Protein AF-A0A5E3XK70-F1 (afdb_monomer_lite)

pLDDT: mean 85.54, std 18.71, range [32.62, 98.12]

Radius of gyration: 28.69 Å; chains: 1; bounding box: 77×90×54 Å

Sequence (284 aa):
MFHVESRPVAHHAHSYPTSQYDAHIHSQSMPSQVAALNLPRQLQRPAFREVPKDNITAVDPNLMAVPVEYIRQGVQQRGEEFYSTASRALSSSRKQAHISHIPQSEYVRVMGATIPTHIVAVYSSGAHTDKVMLYATHALPLAVACAMLPRLPASHPQPRSDGHAQVPVVSLAVPHADAFEPLHNYILSHNAHNLLACLLNPVARSLGRGSALPSAHTLAGLLAQATLSQGDRMAALMALTRNANMLWRNACSLGVFDREFWTVLDLAWDAILGAMNLVATGRA

Foldseek 3Di:
DDDDDDDDDDDDDDDDDDDDDDDPPPPPPDPPPPPPPPDDLFDDDDPQDAQDLVLLCQQPVVCNPPDLVVLQVVQQVCLCVFLVQFVQFDDPVPQKDFPVDQDFKDKTAQDPDDHQAEWEFEDADPDPDRMTTITGGHSNLLSSFFNQDDRDHYGDWDQDPVRITMHGYHYDYFNDRVLVVLVRSCSRRVDLLSSLLVLQPVCNVVSDPPDPDDALLVLLVSLLVVLPPPPDSLVVLVVSLVSLVSNSRRCNNRSGNDPSVSVSSRSSNSSSVSNNVCVVVVVD

Secondary structure (DSSP, 8-state):
----------------------------------------SSPPPPPP-PPPHHHHHHH-GGGTTS-HHHHHHHHHHTHHHHHHHHHHHS-GGGSEEEGGG--SEEEEE--SS----EEEEEEETTS---EEEEEEE-HHHHHHHBTTPPPPPP------TTSEEEEEEEEEEES-GGGHHHHHHHHHH--HHHHHHHHTTTGGGGS-TTSPPPPHHHHHHHHHHHGGGSS-HHHHHHHHHHHHHHHHHHHHHHTB--HHHHHHHHHHHHHHHHHHHHHHTT--

Structure (mmCIF, N/CA/C/O backbone):
data_AF-A0A5E3XK70-F1
#
_entry.id   AF-A0A5E3XK70-F1
#
loop_
_atom_site.group_PDB
_atom_site.id
_atom_site.type_symbol
_atom_site.label_atom_id
_atom_site.label_alt_id
_atom_site.label_comp_id
_atom_site.label_asym_id
_atom_site.label_entity_id
_atom_site.label_seq_id
_atom_site.pdbx_PDB_ins_code
_atom_site.Cartn_x
_atom_site.Cartn_y
_atom_site.Cartn_z
_atom_site.occupancy
_atom_site.B_iso_or_equiv
_atom_site.auth_seq_id
_atom_site.auth_comp_id
_atom_site.auth_asym_id
_atom_site.auth_atom_id
_atom_site.pdbx_PDB_model_num
ATOM 1 N N . MET A 1 1 ? -28.866 69.767 4.738 1.00 39.84 1 MET A N 1
ATOM 2 C CA . MET A 1 1 ? -28.988 70.842 5.748 1.00 39.84 1 MET A CA 1
ATOM 3 C C . MET A 1 1 ? -30.474 71.018 6.034 1.00 39.84 1 MET A C 1
ATOM 5 O O . MET A 1 1 ? -31.231 70.949 5.078 1.00 39.84 1 MET A O 1
ATOM 9 N N . PHE A 1 2 ? -30.838 71.198 7.309 1.00 34.88 2 PHE A N 1
ATOM 10 C CA . PHE A 1 2 ? -32.187 71.261 7.915 1.00 34.88 2 PHE A CA 1
ATOM 11 C C . PHE A 1 2 ? -32.800 69.940 8.420 1.00 34.88 2 PHE A C 1
ATOM 13 O O . PHE A 1 2 ? -33.468 69.199 7.709 1.00 34.88 2 PHE A O 1
ATOM 20 N N . HIS A 1 3 ? -32.554 69.716 9.714 1.00 35.59 3 HIS A N 1
ATOM 21 C CA . HIS A 1 3 ? -33.430 69.048 10.679 1.00 35.59 3 HIS A CA 1
ATOM 22 C C . HIS A 1 3 ? -34.614 69.969 11.009 1.00 35.59 3 HIS A C 1
ATOM 24 O O . HIS A 1 3 ? -34.358 71.153 11.216 1.00 35.59 3 HIS A O 1
ATOM 30 N N . VAL A 1 4 ? -35.827 69.431 11.195 1.00 36.97 4 VAL A N 1
ATOM 31 C CA . VAL A 1 4 ? -36.832 69.966 12.141 1.00 36.97 4 VAL A CA 1
ATOM 32 C C . VAL A 1 4 ? -37.701 68.807 12.660 1.00 36.97 4 VAL A C 1
ATOM 34 O O . VAL A 1 4 ? -38.374 68.132 11.886 1.00 36.97 4 VAL A O 1
ATOM 37 N N . GLU A 1 5 ? -37.661 68.573 13.973 1.00 38.47 5 GLU A N 1
ATOM 38 C CA . GLU A 1 5 ? -38.607 67.749 14.743 1.00 38.47 5 GLU A CA 1
ATOM 39 C C . GLU A 1 5 ? -39.888 68.535 15.066 1.00 38.47 5 GLU A C 1
ATOM 41 O O . GLU A 1 5 ? -39.811 69.751 15.226 1.00 38.47 5 GLU A O 1
ATOM 46 N N . SER A 1 6 ? -41.024 67.851 15.288 1.00 43.91 6 SER A N 1
ATOM 47 C CA . SER A 1 6 ? -42.124 68.292 16.180 1.00 43.91 6 SER A CA 1
ATOM 48 C C . SER A 1 6 ? -43.140 67.162 16.479 1.00 43.91 6 SER A C 1
ATOM 50 O O . SER A 1 6 ? -43.941 66.797 15.629 1.00 43.91 6 SER A O 1
ATOM 52 N N . ARG A 1 7 ? -43.035 66.605 17.700 1.00 33.22 7 ARG A N 1
ATOM 53 C CA . ARG A 1 7 ? -44.037 66.178 18.732 1.00 33.22 7 ARG A CA 1
ATOM 54 C C . ARG A 1 7 ? -45.552 66.552 18.555 1.00 33.22 7 ARG A C 1
ATOM 56 O O . ARG A 1 7 ? -45.815 67.424 17.738 1.00 33.22 7 ARG A O 1
ATOM 63 N N . PRO A 1 8 ? -46.526 66.154 19.443 1.00 47.56 8 PRO A N 1
ATOM 64 C CA . PRO A 1 8 ? -46.610 65.077 20.476 1.00 47.56 8 PRO A CA 1
ATOM 65 C C . PRO A 1 8 ? -48.032 64.401 20.688 1.00 47.56 8 PRO A C 1
ATOM 67 O O . PRO A 1 8 ? -49.005 64.747 20.033 1.00 47.56 8 PRO A O 1
ATOM 70 N N . VAL A 1 9 ? -48.132 63.543 21.735 1.00 39.22 9 VAL A N 1
ATOM 71 C CA . VAL A 1 9 ? -49.228 63.344 22.755 1.00 39.22 9 VAL A CA 1
ATOM 72 C C . VAL A 1 9 ? -50.176 62.107 22.737 1.00 39.22 9 VAL A C 1
ATOM 74 O O . VAL A 1 9 ? -50.950 61.888 21.818 1.00 39.22 9 VAL A O 1
ATOM 77 N N . ALA A 1 10 ? -50.169 61.448 23.916 1.00 38.09 10 ALA A N 1
ATOM 78 C CA . ALA A 1 10 ? -51.203 60.741 24.712 1.00 38.09 10 ALA A CA 1
ATOM 79 C C . ALA A 1 10 ? -51.706 59.314 24.404 1.00 38.09 10 ALA A C 1
ATOM 81 O O . ALA A 1 10 ? -52.596 59.073 23.600 1.00 38.09 10 ALA A O 1
ATOM 82 N N . HIS A 1 11 ? -51.224 58.414 25.269 1.00 34.91 11 HIS A N 1
ATOM 83 C CA . HIS A 1 11 ? -51.939 57.458 26.129 1.00 34.91 11 HIS A CA 1
ATOM 84 C C . HIS A 1 11 ? -53.466 57.291 26.001 1.00 34.91 11 HIS A C 1
ATOM 86 O O . HIS A 1 11 ? -54.232 58.174 26.387 1.00 34.91 11 HIS A O 1
ATOM 92 N N . HIS A 1 12 ? -53.881 56.042 25.766 1.00 38.16 12 HIS A N 1
ATOM 93 C CA . HIS A 1 12 ? -55.041 55.449 26.435 1.00 38.16 12 HIS A CA 1
ATOM 94 C C . HIS A 1 12 ? -54.735 54.017 26.886 1.00 38.16 12 HIS A C 1
ATOM 96 O O . HIS A 1 12 ? -54.243 53.190 26.123 1.00 38.16 12 HIS A O 1
ATOM 102 N N . ALA A 1 13 ? -54.989 53.773 28.170 1.00 36.72 13 ALA A N 1
ATOM 103 C CA . ALA A 1 13 ? -54.864 52.497 28.854 1.00 36.72 13 ALA A CA 1
ATOM 104 C C . ALA A 1 13 ? -56.207 51.768 28.812 1.00 36.72 13 ALA A C 1
ATOM 106 O O . ALA A 1 13 ? -57.216 52.388 29.135 1.00 36.72 13 ALA A O 1
ATOM 107 N N . HIS A 1 14 ? -56.214 50.468 28.516 1.00 42.84 14 HIS A N 1
ATOM 108 C CA . HIS A 1 14 ? -57.313 49.555 28.833 1.00 42.84 14 HIS A CA 1
ATOM 109 C C . HIS A 1 14 ? -56.762 48.191 29.260 1.00 42.84 14 HIS A C 1
ATOM 111 O O . HIS A 1 14 ? -55.659 47.786 28.901 1.00 42.84 14 HIS A O 1
ATOM 117 N N . SER A 1 15 ? -57.538 47.545 30.114 1.00 34.88 15 SER A N 1
ATOM 118 C CA . SER A 1 15 ? -57.139 46.615 31.160 1.00 34.88 15 SER A CA 1
ATOM 119 C C . SER A 1 15 ? -57.779 45.230 30.985 1.00 34.88 15 SER A C 1
ATOM 121 O O . SER A 1 15 ? -58.984 45.175 30.767 1.00 34.88 15 SER A O 1
ATOM 123 N N . TYR A 1 16 ? -56.977 44.172 31.223 1.00 32.62 16 TYR A N 1
ATOM 124 C CA . TYR A 1 16 ? -57.311 42.757 31.548 1.00 32.62 16 TYR A CA 1
ATOM 125 C C . TYR A 1 16 ? -58.077 41.916 30.487 1.00 32.62 16 TYR A C 1
ATOM 127 O O . TYR A 1 16 ? -58.743 42.503 29.642 1.00 32.62 16 TYR A O 1
ATOM 135 N N . PRO A 1 17 ? -58.027 40.552 30.496 1.00 42.25 17 PRO A N 1
ATOM 136 C CA . PRO A 1 17 ? -57.611 39.660 31.587 1.00 42.25 17 PRO A CA 1
ATOM 137 C C . PRO A 1 17 ? -56.683 38.474 31.236 1.00 42.25 17 PRO A C 1
ATOM 139 O O . PRO A 1 17 ? -56.464 38.076 30.097 1.00 42.25 17 PRO A O 1
ATOM 142 N N . THR A 1 18 ? -56.183 37.899 32.326 1.00 41.69 18 THR A N 1
ATOM 143 C CA . THR A 1 18 ? -55.511 36.616 32.535 1.00 41.69 18 THR A CA 1
ATOM 144 C C . THR A 1 18 ? -56.194 35.441 31.823 1.00 41.69 18 THR A C 1
ATOM 146 O O . THR A 1 18 ? -57.387 35.212 32.012 1.00 41.69 18 THR A O 1
ATOM 149 N N . SER A 1 19 ? -55.424 34.627 31.093 1.00 39.31 19 SER A N 1
ATOM 150 C CA . SER A 1 19 ? -55.824 33.260 30.747 1.00 39.31 19 SER A CA 1
ATOM 151 C C . SER A 1 19 ? -54.625 32.319 30.854 1.00 39.31 19 SER A C 1
ATOM 153 O O . SER A 1 19 ? -53.658 32.402 30.100 1.00 39.31 19 SER A O 1
ATOM 155 N N . GLN A 1 20 ? -54.704 31.481 31.883 1.00 38.16 20 GLN A N 1
ATOM 156 C CA . GLN A 1 20 ? -53.899 30.298 32.149 1.00 38.16 20 GLN A CA 1
ATOM 157 C C . GLN A 1 20 ? -54.064 29.306 30.993 1.00 38.16 20 GLN A C 1
ATOM 159 O O . GLN A 1 20 ? -55.171 28.836 30.748 1.00 38.16 20 GLN A O 1
ATOM 164 N N . TYR A 1 21 ? -52.967 28.953 30.330 1.00 40.41 21 TYR A N 1
ATOM 165 C CA . TYR A 1 21 ? -52.882 27.726 29.545 1.00 40.41 21 TYR A CA 1
ATOM 166 C C . TYR A 1 21 ? -51.652 26.945 29.999 1.00 40.41 21 TYR A C 1
ATOM 168 O O . TYR A 1 21 ? -50.518 27.273 29.651 1.00 40.41 21 TYR A O 1
ATOM 176 N N . ASP A 1 22 ? -51.916 25.919 30.806 1.00 39.31 22 ASP A N 1
ATOM 177 C CA . ASP A 1 22 ? -51.021 24.796 31.055 1.00 39.31 22 ASP A CA 1
ATOM 178 C C . ASP A 1 22 ? -50.778 24.056 29.735 1.00 39.31 22 ASP A C 1
ATOM 180 O O . ASP A 1 22 ? -51.646 23.347 29.226 1.00 39.31 22 ASP A O 1
ATOM 184 N N . ALA A 1 23 ? -49.580 24.209 29.176 1.00 41.56 23 ALA A N 1
ATOM 185 C CA . ALA A 1 23 ? -49.069 23.331 28.134 1.00 41.56 23 ALA A CA 1
ATOM 186 C C . ALA A 1 23 ? -47.992 22.434 28.750 1.00 41.56 23 ALA A C 1
ATOM 188 O O . ALA A 1 23 ? -46.802 22.749 28.748 1.00 41.56 23 ALA A O 1
ATOM 189 N N . HIS A 1 24 ? -48.427 21.297 29.292 1.00 36.78 24 HIS A N 1
ATOM 190 C CA . HIS A 1 24 ? -47.553 20.177 29.616 1.00 36.78 24 HIS A CA 1
ATOM 191 C C . HIS A 1 24 ? -46.899 19.648 28.328 1.00 36.78 24 HIS A C 1
ATOM 193 O O . HIS A 1 24 ? -47.444 18.779 27.648 1.00 36.78 24 HIS A O 1
ATOM 199 N N . ILE A 1 25 ? -45.710 20.151 27.991 1.00 40.97 25 ILE A N 1
ATOM 200 C CA . ILE A 1 25 ? -44.839 19.522 26.995 1.00 40.97 25 ILE A CA 1
ATOM 201 C C . ILE A 1 25 ? -44.206 18.298 27.658 1.00 40.97 25 ILE A C 1
ATOM 203 O O . ILE A 1 25 ? -43.192 18.380 28.348 1.00 40.97 25 ILE A O 1
ATOM 207 N N . HIS A 1 26 ? -44.840 17.146 27.462 1.00 37.22 26 HIS A N 1
ATOM 208 C CA . HIS A 1 26 ? -44.220 15.846 27.670 1.00 37.22 26 HIS A CA 1
ATOM 209 C C . HIS A 1 26 ? -43.183 15.646 26.555 1.00 37.22 26 HIS A C 1
ATOM 211 O O . HIS A 1 26 ? -43.498 15.177 25.461 1.00 37.22 26 HIS A O 1
ATOM 217 N N . SER A 1 27 ? -41.935 16.039 26.808 1.00 37.09 27 SER A N 1
ATOM 218 C CA . SER A 1 27 ? -40.793 15.626 25.998 1.00 37.09 27 SER A CA 1
ATOM 219 C C . SER A 1 27 ? -40.553 14.134 26.233 1.00 37.09 27 SER A C 1
ATOM 221 O O . SER A 1 27 ? -39.762 13.727 27.080 1.00 37.09 27 SER A O 1
ATOM 223 N N . GLN A 1 28 ? -41.271 13.291 25.489 1.00 40.34 28 GLN A N 1
ATOM 224 C CA . GLN A 1 28 ? -40.919 11.882 25.367 1.00 40.34 28 GLN A CA 1
ATOM 225 C C . GLN A 1 28 ? -39.548 11.799 24.690 1.00 40.34 28 GLN A C 1
ATOM 227 O O . GLN A 1 28 ? -39.419 11.921 23.472 1.00 40.34 28 GLN A O 1
ATOM 232 N N . SER A 1 29 ? -38.510 11.621 25.502 1.00 39.81 29 SER A N 1
ATOM 233 C CA . SER A 1 29 ? -37.204 11.169 25.055 1.00 39.81 29 SER A CA 1
ATOM 234 C C . SER A 1 29 ? -37.360 9.753 24.508 1.00 39.81 29 SER A C 1
ATOM 236 O O . SER A 1 29 ? -37.326 8.767 25.239 1.00 39.81 29 SER A O 1
ATOM 238 N N . MET A 1 30 ? -37.559 9.645 23.195 1.00 36.38 30 MET A N 1
ATOM 239 C CA . MET A 1 30 ? -37.319 8.395 22.483 1.00 36.38 30 MET A CA 1
ATOM 240 C C . MET A 1 30 ? -35.872 7.978 22.782 1.00 36.38 30 MET A C 1
ATOM 242 O O . MET A 1 30 ? -34.955 8.745 22.469 1.00 36.38 30 MET A O 1
ATOM 246 N N . PRO A 1 31 ? -35.621 6.813 23.405 1.00 39.91 31 PRO A N 1
ATOM 247 C CA . PRO A 1 31 ? -34.268 6.303 23.493 1.00 39.91 31 PRO A CA 1
ATOM 248 C C . PRO A 1 31 ? -33.802 6.047 22.061 1.00 39.91 31 PRO A C 1
ATOM 250 O O . PRO A 1 31 ? -34.391 5.228 21.355 1.00 39.91 31 PRO A O 1
ATOM 253 N N . SER A 1 32 ? -32.770 6.771 21.622 1.00 42.12 32 SER A N 1
ATOM 254 C CA . SER A 1 32 ? -32.048 6.466 20.389 1.00 42.12 32 SER A CA 1
ATOM 255 C C . SER A 1 32 ? -31.585 5.015 20.462 1.00 42.12 32 SER A C 1
ATOM 257 O O . SER A 1 32 ? -30.582 4.703 21.104 1.00 42.12 32 SER A O 1
ATOM 259 N N . GLN A 1 33 ? -32.346 4.113 19.846 1.00 41.81 33 GLN A N 1
ATOM 260 C CA . GLN A 1 33 ? -31.935 2.737 19.636 1.00 41.81 33 GLN A CA 1
ATOM 261 C C . GLN A 1 33 ? -30.722 2.790 18.717 1.00 41.81 33 GLN A C 1
ATOM 263 O O . GLN A 1 33 ? -30.837 3.020 17.514 1.00 41.81 33 GLN A O 1
ATOM 268 N N . VAL A 1 34 ? -29.538 2.636 19.305 1.00 47.44 34 VAL A N 1
ATOM 269 C CA . VAL A 1 34 ? -28.304 2.438 18.555 1.00 47.44 34 VAL A CA 1
ATOM 270 C C . VAL A 1 34 ? -28.501 1.138 17.786 1.00 47.44 34 VAL A C 1
ATOM 272 O O . VAL A 1 34 ? -28.492 0.059 18.378 1.00 47.44 34 VAL A O 1
ATOM 275 N N . ALA A 1 35 ? -28.771 1.240 16.483 1.00 50.53 35 ALA A N 1
ATOM 276 C CA . ALA A 1 35 ? -28.860 0.083 15.608 1.00 50.53 35 ALA A CA 1
ATOM 277 C C . ALA A 1 35 ? -27.614 -0.782 15.841 1.00 50.53 35 ALA A C 1
ATOM 279 O O . ALA A 1 35 ? -26.490 -0.285 15.750 1.00 50.53 35 ALA A O 1
ATOM 280 N N . ALA A 1 36 ? -27.816 -2.049 16.205 1.00 57.41 36 ALA A N 1
ATOM 281 C CA . ALA A 1 36 ? -26.722 -2.968 16.473 1.00 57.41 36 ALA A CA 1
ATOM 282 C C . ALA A 1 36 ? -25.882 -3.116 15.196 1.00 57.41 36 ALA A C 1
ATOM 284 O O . ALA A 1 36 ? -26.294 -3.746 14.221 1.00 57.41 36 ALA A O 1
ATOM 285 N N . LEU A 1 37 ? -24.717 -2.471 15.178 1.00 63.00 37 LEU A N 1
ATOM 286 C CA . LEU A 1 37 ? -23.766 -2.556 14.082 1.00 63.00 37 LEU A CA 1
ATOM 287 C C . LEU A 1 37 ? -23.184 -3.972 14.068 1.00 63.00 37 LEU A C 1
ATOM 289 O O . LEU A 1 37 ? -22.324 -4.310 14.878 1.00 63.00 37 LEU A O 1
ATOM 293 N N . ASN A 1 38 ? -23.658 -4.804 13.141 1.00 80.44 38 ASN A N 1
ATOM 294 C CA . ASN A 1 38 ? -23.119 -6.142 12.910 1.00 80.44 38 ASN A CA 1
ATOM 295 C C . ASN A 1 38 ? -21.779 -6.042 12.170 1.00 80.44 38 ASN A C 1
ATOM 297 O O . ASN A 1 38 ? -21.710 -6.181 10.949 1.00 80.44 38 ASN A O 1
ATOM 301 N N . LEU A 1 39 ? -20.711 -5.761 12.915 1.00 87.69 39 LEU A N 1
ATOM 302 C CA . LEU A 1 39 ? -19.344 -5.836 12.411 1.00 87.69 39 LEU A CA 1
ATOM 303 C C . LEU A 1 39 ? -18.833 -7.279 12.515 1.00 87.69 39 LEU A C 1
ATOM 305 O O . LEU A 1 39 ? -19.025 -7.922 13.551 1.00 87.69 39 LEU A O 1
ATOM 309 N N . PRO A 1 40 ? -18.166 -7.808 11.475 1.00 92.00 40 PRO A N 1
ATOM 310 C CA . PRO A 1 40 ? -17.607 -9.146 11.545 1.00 92.00 40 PRO A CA 1
ATOM 311 C C . PRO A 1 40 ? -16.486 -9.187 12.585 1.00 92.00 40 PRO A C 1
ATOM 313 O O . PRO A 1 40 ? -15.649 -8.286 12.666 1.00 92.00 40 PRO A O 1
ATOM 316 N N . ARG A 1 41 ? -16.442 -10.266 13.374 1.00 92.31 41 ARG A N 1
ATOM 317 C CA . ARG A 1 41 ? -15.399 -10.440 14.392 1.00 92.31 41 ARG A CA 1
ATOM 318 C C . ARG A 1 41 ? -14.003 -10.521 13.775 1.00 92.31 41 ARG A C 1
ATOM 320 O O . ARG A 1 41 ? -13.053 -10.070 14.397 1.00 92.31 41 ARG A O 1
ATOM 327 N N . GLN A 1 42 ? -13.905 -11.071 12.568 1.00 92.06 42 GLN A N 1
ATOM 328 C CA . GLN A 1 42 ? -12.668 -11.219 11.808 1.00 92.06 42 GLN A CA 1
ATOM 329 C C . GLN A 1 42 ? -12.901 -10.822 10.355 1.00 92.06 42 GLN A C 1
ATOM 331 O O . GLN A 1 42 ? -13.971 -11.077 9.797 1.00 92.06 42 GLN A O 1
ATOM 336 N N . LEU A 1 43 ? -11.883 -10.240 9.731 1.00 92.44 43 LEU A N 1
ATOM 337 C CA . LEU A 1 43 ? -11.868 -10.024 8.292 1.00 92.44 43 LEU A CA 1
ATOM 338 C C . LEU A 1 43 ? -11.483 -11.337 7.610 1.00 92.44 43 LEU A C 1
ATOM 340 O O . LEU A 1 43 ? -10.401 -11.877 7.835 1.00 92.44 43 LEU A O 1
ATOM 344 N N . GLN A 1 44 ? -12.3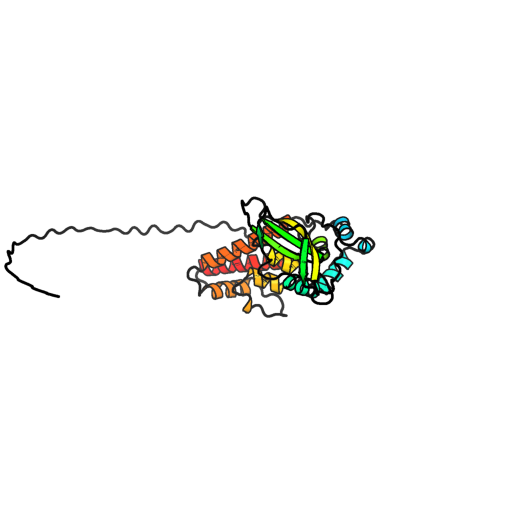76 -11.879 6.782 1.00 91.94 44 GLN A N 1
ATOM 345 C CA . GLN A 1 44 ? -12.092 -13.130 6.088 1.00 91.94 44 GLN A CA 1
ATOM 346 C C . GLN A 1 44 ? -10.918 -12.930 5.125 1.00 91.94 44 GLN A C 1
ATOM 348 O O . GLN A 1 44 ? -10.972 -12.098 4.217 1.00 91.94 44 GLN A O 1
ATOM 353 N N . ARG A 1 45 ? -9.852 -13.708 5.309 1.00 89.56 45 ARG A N 1
ATOM 354 C CA . ARG A 1 45 ? -8.720 -13.710 4.383 1.00 89.56 45 ARG A CA 1
ATOM 355 C C . ARG A 1 45 ? -9.098 -14.509 3.127 1.00 89.56 45 ARG A C 1
ATOM 357 O O . 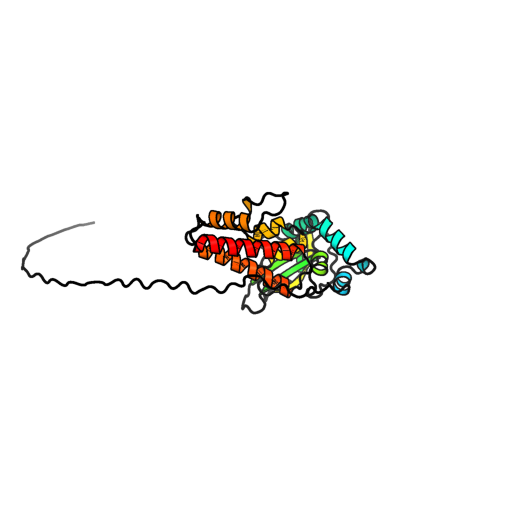ARG A 1 45 ? -9.669 -15.596 3.258 1.00 89.56 45 ARG A O 1
ATOM 364 N N . PRO A 1 46 ? -8.806 -14.007 1.916 1.00 90.31 46 PRO A N 1
ATOM 365 C CA . PRO A 1 46 ? -8.955 -14.806 0.709 1.00 90.31 46 PRO A CA 1
ATOM 366 C C . PRO A 1 46 ? -7.986 -15.994 0.752 1.00 90.31 46 PRO A C 1
ATOM 368 O O . PRO A 1 46 ? -6.973 -15.963 1.455 1.00 90.31 46 PRO A O 1
ATOM 371 N N . ALA A 1 47 ? -8.285 -17.048 -0.008 1.00 89.62 47 ALA A N 1
ATOM 372 C CA . ALA A 1 47 ? -7.343 -18.149 -0.170 1.00 89.62 47 ALA A CA 1
ATOM 373 C C . ALA A 1 47 ? -6.015 -17.611 -0.728 1.00 89.62 47 ALA A C 1
ATOM 375 O O . ALA A 1 47 ? -6.013 -16.832 -1.685 1.00 89.62 47 ALA A O 1
ATOM 376 N N . PHE A 1 48 ? -4.894 -18.022 -0.128 1.00 88.12 48 PHE A N 1
ATOM 377 C CA . PHE A 1 48 ? -3.576 -17.632 -0.617 1.00 88.12 48 PHE A CA 1
ATOM 378 C C . PHE A 1 48 ? -3.403 -18.132 -2.048 1.00 88.12 48 PHE A C 1
ATOM 380 O O . PHE A 1 48 ? -3.450 -19.333 -2.313 1.00 88.12 48 PHE A O 1
ATOM 387 N N . ARG A 1 49 ? -3.197 -17.190 -2.966 1.00 91.31 49 ARG A N 1
ATOM 388 C CA . ARG A 1 49 ? -2.886 -17.470 -4.360 1.00 91.31 49 ARG A CA 1
ATOM 389 C C . ARG A 1 49 ? -1.470 -17.019 -4.622 1.00 91.31 49 ARG A C 1
ATOM 391 O O . ARG A 1 49 ? -1.165 -15.837 -4.491 1.00 91.31 49 ARG A O 1
ATOM 398 N N . GLU A 1 50 ? -0.621 -17.964 -4.987 1.00 92.69 50 GLU A N 1
ATOM 399 C CA . GLU A 1 50 ? 0.740 -17.636 -5.363 1.00 92.69 50 GLU A CA 1
ATOM 400 C C . GLU A 1 50 ? 0.761 -16.713 -6.586 1.00 92.69 50 GLU A C 1
ATOM 402 O O . GLU A 1 50 ? -0.053 -16.832 -7.507 1.00 92.69 50 GLU A O 1
ATOM 407 N N . VAL A 1 51 ? 1.697 -15.767 -6.568 1.00 93.56 51 VAL A N 1
ATOM 408 C CA . VAL A 1 51 ? 1.927 -14.851 -7.680 1.00 93.56 51 VAL A CA 1
ATOM 409 C C . VAL A 1 51 ? 2.461 -15.627 -8.888 1.00 93.56 51 VAL A C 1
ATOM 411 O O . VAL A 1 51 ? 3.522 -16.245 -8.780 1.00 93.56 51 VAL A O 1
ATOM 414 N N . PRO A 1 52 ? 1.788 -15.566 -10.054 1.00 92.88 52 PRO A N 1
ATOM 415 C CA . PRO A 1 52 ? 2.284 -16.203 -11.267 1.00 92.88 52 PRO A CA 1
ATOM 416 C C . PRO A 1 52 ? 3.659 -15.656 -11.662 1.00 92.88 52 PRO A C 1
ATOM 418 O O . PRO A 1 52 ? 3.836 -14.441 -11.782 1.00 92.88 52 PRO A O 1
ATOM 421 N N . LYS A 1 53 ? 4.621 -16.548 -11.927 1.00 94.50 53 LYS A N 1
ATOM 422 C CA . LYS A 1 53 ? 5.979 -16.179 -12.358 1.00 94.50 53 LYS A CA 1
ATOM 423 C C . LYS A 1 53 ? 5.969 -15.251 -13.578 1.00 94.50 53 LYS A C 1
ATOM 425 O O . LYS A 1 53 ? 6.739 -14.294 -13.618 1.00 94.50 53 LYS A O 1
ATOM 430 N N . ASP A 1 54 ? 5.036 -15.485 -14.495 1.00 93.19 54 ASP A N 1
ATOM 431 C CA . ASP A 1 54 ? 4.829 -14.689 -15.705 1.00 93.19 54 ASP A CA 1
ATOM 432 C C . ASP A 1 54 ? 4.590 -13.199 -15.430 1.00 93.19 54 ASP A C 1
ATOM 434 O O . ASP A 1 54 ? 4.986 -12.353 -16.231 1.00 93.19 54 ASP A O 1
ATOM 438 N N . ASN A 1 55 ? 3.962 -12.849 -14.300 1.00 92.50 55 ASN A N 1
ATOM 439 C CA . ASN A 1 55 ? 3.746 -11.450 -13.922 1.00 92.50 55 ASN A CA 1
ATOM 440 C C . ASN A 1 55 ? 5.069 -10.764 -13.571 1.00 92.50 55 ASN A C 1
ATOM 442 O O . ASN A 1 55 ? 5.272 -9.600 -13.906 1.00 92.50 55 ASN A O 1
ATOM 446 N N . ILE A 1 56 ? 5.978 -11.496 -12.925 1.00 94.88 56 ILE A N 1
ATOM 447 C CA . ILE A 1 56 ? 7.302 -11.000 -12.545 1.00 94.88 56 ILE A CA 1
ATOM 448 C C . ILE A 1 56 ? 8.176 -10.856 -13.795 1.00 94.88 56 ILE A C 1
ATOM 450 O O . ILE A 1 56 ? 8.797 -9.815 -13.994 1.00 94.88 56 ILE A O 1
ATOM 454 N N . THR A 1 57 ? 8.180 -11.859 -14.678 1.00 94.62 57 THR A N 1
ATOM 455 C CA . THR A 1 57 ? 8.986 -11.831 -15.910 1.00 94.62 57 THR A CA 1
ATOM 456 C C . THR A 1 57 ? 8.470 -10.841 -16.949 1.00 94.62 57 THR A C 1
ATOM 458 O O . THR A 1 57 ? 9.242 -10.393 -17.787 1.00 94.62 57 THR A O 1
ATOM 461 N N . ALA A 1 58 ? 7.182 -10.482 -16.910 1.00 91.88 58 ALA A N 1
ATOM 462 C CA . ALA A 1 58 ? 6.643 -9.410 -17.746 1.00 91.88 58 ALA A CA 1
ATOM 463 C C . ALA A 1 58 ? 7.221 -8.034 -17.377 1.00 91.88 58 ALA A C 1
ATOM 465 O O . ALA A 1 58 ? 7.366 -7.180 -18.248 1.00 91.88 58 ALA A O 1
ATOM 466 N N . VAL A 1 59 ? 7.556 -7.828 -16.099 1.00 93.56 59 VAL A N 1
ATOM 467 C CA . VAL A 1 59 ? 8.164 -6.586 -15.605 1.00 93.56 59 VAL A CA 1
ATOM 468 C C . VAL A 1 59 ? 9.679 -6.596 -15.785 1.00 93.56 59 VAL A C 1
ATOM 470 O O . VAL A 1 59 ? 10.248 -5.586 -16.192 1.00 93.56 59 VAL A O 1
ATOM 473 N N . ASP A 1 60 ? 10.328 -7.723 -15.488 1.00 93.25 60 ASP A N 1
ATOM 474 C CA . ASP A 1 60 ? 11.768 -7.904 -15.679 1.00 93.25 60 ASP A CA 1
ATOM 475 C C . ASP A 1 60 ? 12.072 -9.316 -16.215 1.00 93.25 60 ASP A C 1
ATOM 477 O O . ASP A 1 60 ? 12.134 -10.284 -15.444 1.00 93.25 60 ASP A O 1
ATOM 481 N N . PRO A 1 61 ? 12.282 -9.456 -17.538 1.00 93.56 61 PRO A N 1
ATOM 482 C CA . PRO A 1 61 ? 12.577 -10.742 -18.165 1.00 93.56 61 PRO A CA 1
ATOM 483 C C . PRO A 1 61 ? 13.835 -11.429 -17.620 1.00 93.56 61 PRO A C 1
ATOM 485 O O . PRO A 1 61 ? 13.917 -12.659 -17.649 1.00 93.56 61 PRO A O 1
ATOM 488 N N . ASN A 1 62 ? 14.794 -10.675 -17.067 1.00 94.62 62 ASN A N 1
ATOM 489 C CA . ASN A 1 62 ? 16.038 -11.239 -16.531 1.00 94.62 62 ASN A CA 1
ATOM 490 C C . ASN A 1 62 ? 15.802 -12.089 -15.275 1.00 94.62 62 ASN A C 1
ATOM 492 O O . ASN A 1 62 ? 16.641 -12.906 -14.901 1.00 94.62 62 ASN A O 1
ATOM 496 N N . LEU A 1 63 ? 14.641 -11.941 -14.634 1.00 95.44 63 LEU A N 1
ATOM 497 C CA . LEU A 1 63 ? 14.270 -12.703 -13.449 1.00 95.44 63 LEU A CA 1
ATOM 498 C C . LEU A 1 63 ? 13.676 -14.079 -13.768 1.00 95.44 63 LEU A C 1
ATOM 500 O O . LEU A 1 63 ? 13.308 -14.795 -12.836 1.00 95.44 63 LEU A O 1
ATOM 504 N N . MET A 1 64 ? 13.570 -14.478 -15.041 1.00 95.12 64 MET A N 1
ATOM 505 C CA . MET A 1 64 ? 12.962 -15.753 -15.449 1.00 95.12 64 MET A CA 1
ATOM 506 C C . MET A 1 64 ? 13.572 -16.962 -14.730 1.00 95.12 64 MET A C 1
ATOM 508 O O . MET A 1 64 ? 12.830 -17.790 -14.208 1.00 95.12 64 MET A O 1
ATOM 512 N N . ALA A 1 65 ? 14.902 -17.021 -14.634 1.00 96.44 65 ALA A N 1
ATOM 513 C CA . ALA A 1 65 ? 15.625 -18.132 -14.012 1.00 96.44 65 ALA A CA 1
ATOM 514 C C . ALA A 1 65 ? 15.777 -18.013 -12.481 1.00 96.44 65 ALA A C 1
ATOM 516 O O . ALA A 1 65 ? 16.298 -18.923 -11.840 1.00 96.44 65 ALA A O 1
ATOM 517 N N . VAL A 1 66 ? 15.350 -16.899 -11.879 1.00 97.56 66 VAL A N 1
ATOM 518 C CA . VAL A 1 66 ? 15.539 -16.637 -10.443 1.00 97.56 66 VAL A CA 1
ATOM 519 C C . VAL A 1 66 ? 14.347 -17.193 -9.647 1.00 97.56 66 VAL A C 1
ATOM 521 O O . VAL A 1 66 ? 13.208 -16.881 -9.993 1.00 97.56 66 VAL A O 1
ATOM 524 N N . PRO A 1 67 ? 14.536 -17.968 -8.565 1.00 96.44 67 PRO A N 1
ATOM 525 C CA . PRO A 1 67 ? 13.428 -18.419 -7.716 1.00 96.44 67 PRO A CA 1
ATOM 526 C C . PRO A 1 67 ? 12.595 -17.252 -7.162 1.00 96.44 67 PRO A C 1
ATOM 528 O O . PRO A 1 67 ? 13.144 -16.218 -6.779 1.00 96.44 67 PRO A O 1
ATOM 531 N N . VAL A 1 68 ? 11.267 -17.400 -7.112 1.00 95.06 68 VAL A N 1
ATOM 532 C CA . VAL A 1 68 ? 10.349 -16.312 -6.714 1.00 95.06 68 VAL A CA 1
ATOM 533 C C . VAL A 1 68 ? 10.614 -15.852 -5.280 1.00 95.06 68 VAL A C 1
ATOM 535 O O . VAL A 1 68 ? 10.571 -14.656 -4.995 1.00 95.06 68 VAL A O 1
ATOM 538 N N . GLU A 1 69 ? 10.964 -16.773 -4.389 1.00 94.62 69 GLU A N 1
ATOM 539 C CA . GLU A 1 69 ? 11.299 -16.509 -2.988 1.00 94.62 69 GLU A CA 1
ATOM 540 C C . GLU A 1 69 ? 12.510 -15.584 -2.874 1.00 94.62 69 GLU A C 1
ATOM 542 O O . GLU A 1 69 ? 12.506 -14.655 -2.069 1.00 94.62 69 GLU A O 1
ATOM 547 N N . TYR A 1 70 ? 13.522 -15.796 -3.717 1.00 97.50 70 TYR A N 1
ATOM 548 C CA . TYR A 1 70 ? 14.723 -14.966 -3.727 1.00 97.50 70 TYR A CA 1
ATOM 549 C C . TYR A 1 70 ? 14.417 -13.550 -4.229 1.00 97.50 70 TYR A C 1
ATOM 551 O O . TYR A 1 70 ? 14.906 -12.566 -3.676 1.00 97.50 70 TYR A O 1
ATOM 559 N N . ILE A 1 71 ? 13.531 -13.431 -5.223 1.00 97.44 71 ILE A N 1
ATOM 560 C CA . ILE A 1 71 ? 13.050 -12.133 -5.715 1.00 97.44 71 ILE A CA 1
ATOM 561 C C . ILE A 1 71 ? 12.281 -11.398 -4.611 1.00 97.44 71 ILE A C 1
ATOM 563 O O . ILE A 1 71 ? 12.548 -10.222 -4.375 1.00 97.44 71 ILE A O 1
ATOM 567 N N . ARG A 1 72 ? 11.372 -12.083 -3.901 1.00 96.06 72 ARG A N 1
ATOM 568 C CA . ARG A 1 72 ? 10.628 -11.524 -2.755 1.00 96.06 72 ARG A CA 1
ATOM 569 C C . ARG A 1 72 ? 11.576 -10.986 -1.685 1.00 96.06 72 ARG A C 1
ATOM 571 O O . ARG A 1 72 ? 11.423 -9.845 -1.263 1.00 96.06 72 ARG A O 1
ATOM 578 N N . GLN A 1 73 ? 12.580 -11.773 -1.299 1.00 96.62 73 GLN A N 1
ATOM 579 C CA . GLN A 1 73 ? 13.582 -11.356 -0.315 1.00 96.62 73 GLN A CA 1
ATOM 580 C C . GLN A 1 73 ? 14.374 -10.131 -0.784 1.00 96.62 73 GLN A C 1
ATOM 582 O O . GLN A 1 73 ? 14.529 -9.177 -0.024 1.00 96.62 73 GLN A O 1
ATOM 587 N N . GLY A 1 74 ? 14.832 -10.119 -2.039 1.00 97.06 74 GLY A N 1
ATOM 588 C CA . GLY A 1 74 ? 15.559 -8.981 -2.602 1.00 97.06 74 GLY A CA 1
ATOM 589 C C . GLY A 1 74 ? 14.713 -7.707 -2.674 1.00 97.06 74 GLY A C 1
ATOM 590 O O . GLY A 1 74 ? 15.210 -6.619 -2.386 1.00 97.06 74 GLY A O 1
ATOM 591 N N . VAL A 1 75 ? 13.425 -7.832 -3.008 1.00 96.50 75 VAL A N 1
ATOM 592 C CA . VAL A 1 75 ? 12.474 -6.712 -2.985 1.00 96.50 75 VAL A CA 1
ATOM 593 C C . VAL A 1 75 ? 12.291 -6.186 -1.561 1.00 96.50 75 VAL A C 1
ATOM 595 O O . VAL A 1 75 ? 12.413 -4.982 -1.345 1.00 96.50 75 VAL A O 1
ATOM 598 N N . GLN A 1 76 ? 12.074 -7.075 -0.589 1.00 95.81 76 GLN A N 1
ATOM 599 C CA . GLN A 1 76 ? 11.875 -6.706 0.812 1.00 95.81 76 GLN A CA 1
ATOM 600 C C . GLN A 1 76 ? 13.097 -5.985 1.398 1.00 95.81 76 GLN A C 1
ATOM 602 O O . GLN A 1 76 ? 12.951 -4.954 2.051 1.00 95.81 76 GLN A O 1
ATOM 607 N N . GLN A 1 77 ? 14.310 -6.465 1.107 1.00 96.50 77 GLN A N 1
ATOM 608 C CA . GLN A 1 77 ? 15.561 -5.837 1.556 1.00 96.50 77 GLN A CA 1
ATOM 609 C C . GLN A 1 77 ? 15.748 -4.408 1.025 1.00 96.50 77 GLN A C 1
ATOM 611 O O . GLN A 1 77 ? 16.447 -3.607 1.642 1.00 96.50 77 GLN A O 1
ATOM 616 N N . ARG A 1 78 ? 15.116 -4.077 -0.105 1.00 96.00 78 ARG A N 1
ATOM 617 C CA . ARG A 1 78 ? 15.195 -2.766 -0.765 1.00 96.00 78 ARG A CA 1
ATOM 618 C C . ARG A 1 78 ? 13.933 -1.924 -0.580 1.00 96.00 78 ARG A C 1
ATOM 620 O O . ARG A 1 78 ? 13.786 -0.898 -1.242 1.00 96.00 78 ARG A O 1
ATOM 627 N N . GLY A 1 79 ? 13.024 -2.322 0.310 1.00 95.00 79 GLY A N 1
ATOM 628 C CA . GLY A 1 79 ? 11.710 -1.694 0.411 1.00 95.00 79 GLY A CA 1
ATOM 629 C C . GLY A 1 79 ? 11.763 -0.189 0.705 1.00 95.00 79 GLY A C 1
ATOM 630 O O . GLY A 1 79 ? 11.131 0.619 0.023 1.00 95.00 79 GLY A O 1
ATOM 631 N N . GLU A 1 80 ? 12.590 0.226 1.667 1.00 94.25 80 GLU A N 1
ATOM 632 C CA . GLU A 1 80 ? 12.777 1.650 1.994 1.00 94.25 80 GLU A CA 1
ATOM 633 C C . GLU A 1 80 ? 13.345 2.452 0.809 1.00 94.25 80 GLU A C 1
ATOM 635 O O . GLU A 1 80 ? 12.964 3.605 0.588 1.00 94.25 80 GLU A O 1
ATOM 640 N N . GLU A 1 81 ? 14.200 1.837 -0.012 1.00 95.25 81 GLU A N 1
ATOM 641 C CA . GLU A 1 81 ? 14.699 2.452 -1.243 1.00 95.25 81 GLU A CA 1
ATOM 642 C C . GLU A 1 81 ? 13.536 2.715 -2.212 1.00 95.25 81 GLU A C 1
ATOM 644 O O . GLU A 1 81 ? 13.315 3.860 -2.607 1.00 95.25 81 GLU A O 1
ATOM 649 N N . PHE A 1 82 ? 12.731 1.694 -2.525 1.00 96.12 82 PHE A N 1
ATOM 650 C CA . PHE A 1 82 ? 11.589 1.827 -3.435 1.00 96.12 82 PHE A CA 1
ATOM 651 C C . PHE A 1 82 ? 10.541 2.824 -2.944 1.00 96.12 82 PHE A C 1
ATOM 653 O O . PHE A 1 82 ? 10.001 3.598 -3.738 1.00 96.12 82 PHE A O 1
ATOM 660 N N . TYR A 1 83 ? 10.240 2.806 -1.646 1.00 95.94 83 TYR A N 1
ATOM 661 C CA . TYR A 1 83 ? 9.276 3.714 -1.038 1.00 95.94 83 TYR A CA 1
ATOM 662 C C . TYR A 1 83 ? 9.777 5.163 -1.032 1.00 95.94 83 TYR A C 1
ATOM 664 O O . TYR A 1 83 ? 9.038 6.082 -1.399 1.00 95.94 83 TYR A O 1
ATOM 672 N N . SER A 1 84 ? 11.035 5.392 -0.644 1.00 94.44 84 SER A N 1
ATOM 673 C CA . SER A 1 84 ? 11.598 6.743 -0.539 1.00 94.44 84 SER A CA 1
ATOM 674 C C . SER A 1 84 ? 11.661 7.462 -1.888 1.00 94.44 84 SER A C 1
ATOM 676 O O . SER A 1 84 ? 11.369 8.659 -1.962 1.00 94.44 84 SER A O 1
ATOM 678 N N . THR A 1 85 ? 11.984 6.744 -2.964 1.00 94.62 85 THR A N 1
ATOM 679 C CA . THR A 1 85 ? 12.040 7.307 -4.316 1.00 94.62 85 THR A CA 1
ATOM 680 C C . THR A 1 85 ? 10.637 7.528 -4.882 1.00 94.62 85 THR A C 1
ATOM 682 O O . THR A 1 85 ? 10.344 8.618 -5.372 1.00 94.62 85 THR A O 1
ATOM 685 N N . ALA A 1 86 ? 9.722 6.567 -4.725 1.00 94.88 86 ALA A N 1
ATOM 686 C CA . ALA A 1 86 ? 8.334 6.683 -5.178 1.00 94.88 86 ALA A CA 1
ATOM 687 C C . ALA A 1 86 ? 7.553 7.813 -4.480 1.00 94.88 86 ALA A C 1
ATOM 689 O O . ALA A 1 86 ? 6.923 8.639 -5.141 1.00 94.88 86 ALA A O 1
ATOM 690 N N . SER A 1 87 ? 7.627 7.90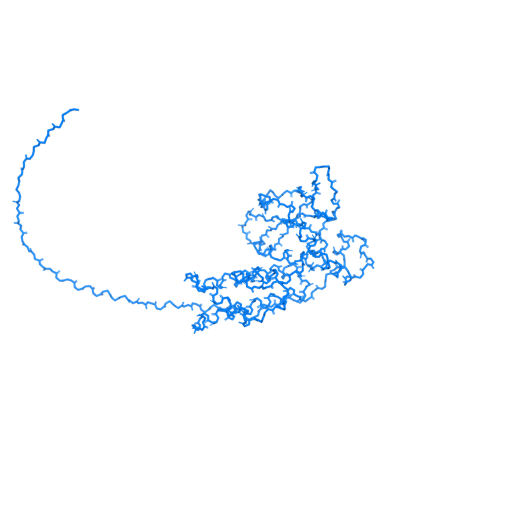6 -3.150 1.00 93.62 87 SER A N 1
ATOM 691 C CA . SER A 1 87 ? 6.873 8.897 -2.358 1.00 93.62 87 SER A CA 1
ATOM 692 C C . SER A 1 87 ? 7.247 10.353 -2.668 1.00 93.62 87 SER A C 1
ATOM 694 O O . SER A 1 87 ? 6.448 11.264 -2.436 1.00 93.62 87 SER A O 1
ATOM 696 N N . ARG A 1 88 ? 8.444 10.579 -3.223 1.00 92.38 88 ARG A N 1
ATOM 697 C CA . ARG A 1 88 ? 9.000 11.902 -3.557 1.00 92.38 88 ARG A CA 1
ATOM 698 C C . ARG A 1 88 ? 9.002 12.211 -5.055 1.00 92.38 88 ARG A C 1
ATOM 700 O O . ARG A 1 88 ? 9.365 13.322 -5.441 1.00 92.38 88 ARG A O 1
ATOM 707 N N . ALA A 1 89 ? 8.620 11.246 -5.886 1.00 93.06 89 ALA A N 1
ATOM 708 C CA . ALA A 1 89 ? 8.693 11.340 -7.339 1.00 93.06 89 ALA A CA 1
ATOM 709 C C . ALA A 1 89 ? 7.679 12.324 -7.942 1.00 93.06 89 ALA A C 1
ATOM 711 O O . ALA A 1 89 ? 7.970 12.958 -8.958 1.00 93.06 89 ALA A O 1
ATOM 712 N N . LEU A 1 90 ? 6.504 12.451 -7.312 1.00 90.69 90 LEU A N 1
ATOM 713 C CA . LEU A 1 90 ? 5.420 13.338 -7.733 1.00 90.69 90 LEU A CA 1
ATOM 714 C C . LEU A 1 90 ? 5.213 14.483 -6.739 1.00 90.69 90 LEU A C 1
ATOM 716 O O . LEU A 1 90 ? 5.117 14.279 -5.528 1.00 90.69 90 LEU A O 1
ATOM 720 N N . SER A 1 91 ? 5.064 15.696 -7.269 1.00 86.38 91 SER A N 1
ATOM 721 C CA . SER A 1 91 ? 4.592 16.854 -6.507 1.00 86.38 91 SER A CA 1
ATOM 722 C C . SER A 1 91 ? 3.139 16.658 -6.062 1.00 86.38 91 SER A C 1
ATOM 724 O O . SER A 1 91 ? 2.357 16.010 -6.756 1.00 86.38 91 SER A O 1
ATOM 726 N N . SER A 1 92 ? 2.745 17.266 -4.940 1.00 80.88 92 SER A N 1
ATOM 727 C CA . SER A 1 92 ? 1.374 17.178 -4.407 1.00 80.88 92 SER A CA 1
ATOM 728 C C . SER A 1 92 ? 0.300 17.601 -5.417 1.00 80.88 92 SER A C 1
ATOM 730 O O . SER A 1 92 ? -0.746 16.962 -5.487 1.00 80.88 92 SER A O 1
ATOM 732 N N . SER A 1 93 ? 0.580 18.612 -6.245 1.00 78.81 93 SER A N 1
ATOM 733 C CA . SER A 1 93 ? -0.313 19.084 -7.312 1.00 78.81 93 SER A CA 1
ATOM 734 C C . SER A 1 93 ? -0.549 18.066 -8.433 1.00 78.81 93 SER A C 1
ATOM 736 O O . SER A 1 93 ? -1.543 18.176 -9.139 1.00 78.81 93 SER A O 1
ATOM 738 N N . ARG A 1 94 ? 0.332 17.068 -8.588 1.00 82.00 94 ARG A N 1
ATOM 739 C CA . ARG A 1 94 ? 0.241 16.008 -9.607 1.00 82.00 94 ARG A CA 1
ATOM 740 C C . ARG A 1 94 ? -0.242 14.669 -9.049 1.00 82.00 94 ARG A C 1
ATOM 742 O O . ARG A 1 94 ? -0.124 13.652 -9.717 1.00 82.00 94 ARG A O 1
ATOM 749 N N . LYS A 1 95 ? -0.770 14.629 -7.821 1.00 89.44 95 LYS A N 1
ATOM 750 C CA . LYS A 1 95 ? -1.291 13.387 -7.221 1.00 89.44 95 LYS A CA 1
ATOM 751 C C . LYS A 1 95 ? -2.720 13.048 -7.648 1.00 89.44 95 LYS A C 1
ATOM 753 O O . LYS A 1 95 ? -3.242 12.022 -7.221 1.00 89.44 95 LYS A O 1
ATOM 758 N N . GLN A 1 96 ? -3.371 13.904 -8.434 1.00 92.25 96 GLN A N 1
ATOM 759 C CA . GLN A 1 96 ? -4.762 13.724 -8.838 1.00 92.25 96 GLN A CA 1
ATOM 760 C C . GLN A 1 96 ? -4.959 14.093 -10.305 1.00 92.25 96 GLN A C 1
ATOM 762 O O . GLN A 1 96 ? -4.323 15.018 -10.807 1.00 92.25 96 GLN A O 1
ATOM 767 N N . ALA A 1 97 ? -5.861 13.376 -10.962 1.00 92.56 97 ALA A N 1
ATOM 768 C CA . ALA A 1 97 ? -6.304 13.637 -12.324 1.00 92.56 97 ALA A CA 1
ATOM 769 C C . ALA A 1 97 ? -7.807 13.350 -12.457 1.00 92.56 97 ALA A C 1
ATOM 771 O O . ALA A 1 97 ? -8.425 12.766 -11.561 1.00 92.56 97 ALA A O 1
ATOM 772 N N . HIS A 1 98 ? -8.379 13.755 -13.589 1.00 93.94 98 HIS A N 1
ATOM 773 C CA . HIS A 1 98 ? -9.744 13.403 -13.968 1.00 93.94 98 HIS A CA 1
ATOM 774 C C . HIS A 1 98 ? -9.751 12.085 -14.760 1.00 93.94 98 HIS A C 1
ATOM 776 O O . HIS A 1 98 ? -8.868 11.870 -15.590 1.00 93.94 98 HIS A O 1
ATOM 782 N N . ILE A 1 99 ? -10.744 11.215 -14.557 1.00 91.69 99 ILE A N 1
ATOM 783 C CA . ILE A 1 99 ? -10.793 9.869 -15.157 1.00 91.69 99 ILE A CA 1
ATOM 784 C C . ILE A 1 99 ? -10.841 9.882 -16.689 1.00 91.69 99 ILE A C 1
ATOM 786 O O . ILE A 1 99 ? -10.229 9.034 -17.332 1.00 91.69 99 ILE A O 1
ATOM 790 N N . SER A 1 100 ? -11.494 10.877 -17.291 1.00 91.31 100 SER A N 1
ATOM 791 C CA . SER A 1 100 ? -11.491 11.057 -18.751 1.00 91.31 100 SER A CA 1
ATOM 792 C C . SER A 1 100 ? -10.205 11.689 -19.304 1.00 91.31 100 SER A C 1
ATOM 794 O O . SER A 1 100 ? -10.034 11.738 -20.517 1.00 91.31 100 SER A O 1
ATOM 796 N N . HIS A 1 101 ? -9.294 12.160 -18.444 1.00 92.25 101 HIS A N 1
ATOM 797 C CA . HIS A 1 101 ? -8.036 12.817 -18.821 1.00 92.25 101 HIS A CA 1
ATOM 798 C C . HIS A 1 101 ? -6.844 12.197 -18.073 1.00 92.25 101 HIS A C 1
ATOM 800 O O . HIS A 1 101 ? -5.973 12.911 -17.573 1.00 92.25 101 HIS A O 1
ATOM 806 N N . ILE A 1 102 ? -6.798 10.863 -17.973 1.00 94.38 102 ILE A N 1
ATOM 807 C CA . ILE A 1 102 ? -5.619 10.176 -17.434 1.00 94.38 102 ILE A CA 1
ATOM 808 C C . ILE A 1 102 ? -4.469 10.345 -18.443 1.00 94.38 102 ILE A C 1
ATOM 810 O O . ILE A 1 102 ? -4.620 9.949 -19.603 1.00 94.38 102 ILE A O 1
ATOM 814 N N . PRO A 1 103 ? -3.327 10.932 -18.043 1.00 94.00 103 PRO A N 1
ATOM 815 C CA . PRO A 1 103 ? -2.177 11.073 -18.929 1.00 94.00 103 PRO A CA 1
ATOM 816 C C . PRO A 1 103 ? -1.652 9.694 -19.336 1.00 94.00 103 PRO A C 1
ATOM 818 O O . PRO A 1 103 ? -1.744 8.748 -18.566 1.00 94.00 103 PRO A O 1
ATOM 821 N N . GLN A 1 104 ? -1.068 9.565 -20.529 1.00 95.25 104 GLN A N 1
ATOM 822 C CA . GLN A 1 104 ? -0.424 8.310 -20.956 1.00 95.25 104 GLN A CA 1
ATOM 823 C C . GLN A 1 104 ? 0.966 8.121 -20.330 1.00 95.25 104 GLN A C 1
ATOM 825 O O . GLN A 1 104 ? 1.449 7.000 -20.166 1.00 95.25 104 GLN A O 1
ATOM 830 N N . SER A 1 105 ? 1.624 9.226 -19.983 1.00 95.75 105 SER A N 1
ATOM 831 C CA . SER A 1 105 ? 2.958 9.248 -19.391 1.00 95.75 105 SER A CA 1
ATOM 832 C C . SER A 1 105 ? 3.122 10.468 -18.500 1.00 95.75 105 SER A C 1
ATOM 834 O O . SER A 1 105 ? 2.514 11.500 -18.777 1.00 95.75 105 SER A O 1
ATOM 836 N N . GLU A 1 106 ? 4.002 10.379 -17.513 1.00 95.38 106 GLU A N 1
ATOM 837 C CA . GLU A 1 106 ? 4.306 11.464 -16.584 1.00 95.38 106 GLU A CA 1
ATOM 838 C C . GLU A 1 106 ? 5.809 11.620 -16.371 1.00 95.38 106 GLU A C 1
ATOM 840 O O . GLU A 1 106 ? 6.579 10.667 -16.518 1.00 95.38 106 GLU A O 1
ATOM 845 N N . TYR A 1 107 ? 6.225 12.832 -16.002 1.00 94.62 107 TYR A N 1
ATOM 846 C CA . TYR A 1 107 ? 7.607 13.106 -15.615 1.00 94.62 107 TYR A CA 1
ATOM 847 C C . TYR A 1 107 ? 7.762 12.988 -14.102 1.00 94.62 107 TYR A C 1
ATOM 849 O O . TYR A 1 107 ? 7.216 13.785 -13.325 1.00 94.62 107 TYR A O 1
ATOM 857 N N . VAL A 1 108 ? 8.561 12.008 -13.689 1.00 94.88 108 VAL A N 1
ATOM 858 C CA . VAL A 1 108 ? 8.966 11.816 -12.299 1.00 94.88 108 VAL A CA 1
ATOM 859 C C . VAL A 1 108 ? 10.326 12.438 -12.056 1.00 94.88 108 VAL A C 1
ATOM 861 O O . VAL A 1 108 ? 11.216 12.404 -12.908 1.00 94.88 108 VAL A O 1
ATOM 864 N N . ARG A 1 109 ? 10.497 13.005 -10.866 1.00 93.44 109 ARG A N 1
ATOM 865 C CA . ARG A 1 109 ? 11.801 13.491 -10.428 1.00 93.44 109 ARG A CA 1
ATOM 866 C C . ARG A 1 109 ? 12.697 12.297 -10.094 1.00 93.44 109 ARG A C 1
ATOM 868 O O . ARG A 1 109 ? 12.318 11.462 -9.275 1.00 93.44 109 ARG A O 1
ATOM 875 N N . VAL A 1 110 ? 13.887 12.235 -10.686 1.00 91.44 110 VAL A N 1
ATOM 876 C CA . VAL A 1 110 ? 14.873 11.187 -10.389 1.00 91.44 110 VAL A CA 1
ATOM 877 C C . VAL A 1 110 ? 15.576 11.540 -9.089 1.00 91.44 110 VAL A C 1
ATOM 879 O O . VAL A 1 110 ? 16.291 12.535 -9.019 1.00 91.44 110 VAL A O 1
ATOM 882 N N . MET A 1 111 ? 15.346 10.747 -8.045 1.00 83.25 111 MET A N 1
ATOM 883 C CA . MET A 1 111 ? 15.888 10.979 -6.709 1.00 83.25 111 MET A CA 1
ATOM 884 C C . MET A 1 111 ? 16.562 9.701 -6.217 1.00 83.25 111 MET A C 1
ATOM 886 O O . MET A 1 111 ? 15.891 8.698 -6.030 1.00 83.25 111 MET A O 1
ATOM 890 N N . GLY A 1 112 ? 17.871 9.747 -5.963 1.00 82.81 112 GLY A N 1
ATOM 891 C CA . GLY A 1 112 ? 18.618 8.592 -5.459 1.00 82.81 112 GLY A CA 1
ATOM 892 C C . GLY A 1 112 ? 19.041 7.607 -6.551 1.00 82.81 112 GLY A C 1
ATOM 893 O O . GLY A 1 112 ? 19.239 7.994 -7.701 1.00 82.81 112 GLY A O 1
ATOM 894 N N . ALA A 1 113 ? 19.241 6.348 -6.158 1.00 83.31 113 ALA A N 1
ATOM 895 C CA . ALA A 1 113 ? 19.813 5.306 -7.015 1.00 83.31 113 ALA A CA 1
ATOM 896 C C . ALA A 1 113 ? 18.783 4.602 -7.916 1.00 83.31 113 ALA A C 1
ATOM 898 O O . ALA A 1 113 ? 19.163 3.985 -8.910 1.00 83.31 113 ALA A O 1
ATOM 899 N N . THR A 1 114 ? 17.491 4.699 -7.593 1.00 90.94 114 THR A N 1
ATOM 900 C CA . THR A 1 114 ? 16.397 4.092 -8.361 1.00 90.94 114 THR A CA 1
ATOM 901 C C . THR A 1 114 ? 15.439 5.126 -8.924 1.00 90.94 114 THR A C 1
ATOM 903 O O . THR A 1 114 ? 15.227 6.203 -8.366 1.00 90.94 114 THR A O 1
ATOM 906 N N . ILE A 1 115 ? 14.844 4.772 -10.061 1.00 94.81 115 ILE A N 1
ATOM 907 C CA . ILE A 1 115 ? 13.846 5.575 -10.755 1.00 94.81 115 ILE A CA 1
ATOM 908 C C . ILE A 1 115 ? 12.534 4.789 -10.727 1.00 94.81 115 ILE A C 1
ATOM 910 O O . ILE A 1 115 ? 12.527 3.637 -11.177 1.00 94.81 115 ILE A O 1
ATOM 914 N N . PRO A 1 116 ? 11.422 5.385 -10.250 1.00 96.56 116 PRO A N 1
ATOM 915 C CA . PRO A 1 116 ? 10.109 4.774 -10.382 1.00 96.56 116 PRO A CA 1
ATOM 916 C C . PRO A 1 116 ? 9.861 4.378 -11.830 1.00 96.56 116 PRO A C 1
ATOM 918 O O . PRO A 1 116 ? 10.115 5.150 -12.743 1.00 96.56 116 PRO A O 1
ATOM 921 N N . THR A 1 117 ? 9.362 3.171 -12.042 1.00 97.25 117 THR A N 1
ATOM 922 C CA . THR A 1 117 ? 9.141 2.633 -13.391 1.00 97.25 117 THR A CA 1
ATOM 923 C C . THR A 1 117 ? 7.816 3.081 -14.000 1.00 97.25 117 THR A C 1
ATOM 925 O O . THR A 1 117 ? 7.680 3.079 -15.217 1.00 97.25 117 THR A O 1
ATOM 928 N N . HIS A 1 118 ? 6.834 3.424 -13.165 1.00 97.50 118 HIS A N 1
ATOM 929 C CA . HIS A 1 118 ? 5.451 3.665 -13.571 1.00 97.50 118 HIS A CA 1
ATOM 930 C C . HIS A 1 118 ? 4.793 4.714 -12.671 1.00 97.50 118 HIS A C 1
ATOM 932 O O . HIS A 1 118 ? 5.178 4.872 -11.508 1.00 97.50 118 HIS A O 1
ATOM 938 N N . ILE A 1 119 ? 3.738 5.350 -13.176 1.00 97.94 119 ILE A N 1
ATOM 939 C CA . ILE A 1 119 ? 2.670 5.925 -12.353 1.00 97.94 119 ILE A CA 1
ATOM 940 C C . ILE A 1 119 ? 1.460 4.996 -12.425 1.00 97.94 119 ILE A C 1
ATOM 942 O O . ILE A 1 119 ? 1.044 4.612 -13.512 1.00 97.94 119 ILE A O 1
ATOM 946 N N . VAL A 1 120 ? 0.859 4.661 -11.289 1.00 97.81 120 VAL A N 1
ATOM 947 C CA . VAL A 1 120 ? -0.432 3.971 -11.239 1.00 97.81 120 VAL A CA 1
ATOM 948 C C . VAL A 1 120 ? -1.531 5.002 -11.025 1.00 97.81 120 VAL A C 1
ATOM 950 O O . VAL A 1 120 ? -1.533 5.722 -10.027 1.00 97.81 120 VAL A O 1
ATOM 953 N N . ALA A 1 121 ? -2.455 5.063 -11.975 1.00 97.44 121 ALA A N 1
ATOM 954 C CA . ALA A 1 121 ? -3.671 5.852 -11.953 1.00 97.44 121 ALA A CA 1
ATOM 955 C C . ALA A 1 121 ? -4.812 5.021 -11.357 1.00 97.44 121 ALA A C 1
ATOM 957 O O . ALA A 1 121 ? -5.385 4.154 -12.018 1.00 97.44 121 ALA A O 1
ATOM 958 N N . VAL A 1 122 ? -5.117 5.268 -10.087 1.00 97.44 122 VAL A N 1
ATOM 959 C CA . VAL A 1 122 ? -6.032 4.460 -9.281 1.00 97.44 122 VAL A CA 1
ATOM 960 C C . VAL A 1 122 ? -7.405 5.109 -9.196 1.00 97.44 122 VAL A C 1
ATOM 962 O O . VAL A 1 122 ? -7.524 6.291 -8.870 1.00 97.44 122 VAL A O 1
ATOM 965 N N . TYR A 1 123 ? -8.444 4.315 -9.436 1.00 96.19 123 TYR A N 1
ATOM 966 C CA . TYR A 1 123 ? -9.841 4.736 -9.343 1.00 96.19 123 TYR A CA 1
ATOM 967 C C . TYR A 1 123 ? -10.717 3.641 -8.727 1.00 96.19 123 TYR A C 1
ATOM 969 O O . TYR A 1 123 ? -10.369 2.458 -8.737 1.00 96.19 123 TYR A O 1
ATOM 977 N N . SER A 1 124 ? -11.856 4.050 -8.162 1.00 95.94 124 SER A N 1
ATOM 978 C CA . SER A 1 124 ? -12.779 3.143 -7.478 1.00 95.94 124 SER A CA 1
ATOM 979 C C . SER A 1 124 ? -13.660 2.388 -8.480 1.00 95.94 124 SER A C 1
ATOM 981 O O . SER A 1 124 ? -14.430 3.001 -9.216 1.00 95.94 124 SER A O 1
ATOM 983 N N . SER A 1 125 ? -13.603 1.058 -8.486 1.00 90.19 125 SER A N 1
ATOM 984 C CA . SER A 1 125 ? -14.477 0.201 -9.286 1.00 90.19 125 SER A CA 1
ATOM 985 C C . SER A 1 125 ? -15.906 0.260 -8.738 1.00 90.19 125 SER A C 1
ATOM 987 O O . SER A 1 125 ? -16.156 -0.176 -7.615 1.00 90.19 125 SER A O 1
ATOM 989 N N . GLY A 1 126 ? -16.849 0.784 -9.520 1.00 80.75 126 GLY A N 1
ATOM 990 C CA . GLY A 1 126 ? -18.275 0.808 -9.164 1.00 80.75 126 GLY A CA 1
ATOM 991 C C . GLY A 1 126 ? -18.765 2.080 -8.465 1.00 80.75 126 GLY A C 1
ATOM 992 O O . GLY A 1 126 ? -19.950 2.170 -8.162 1.00 80.75 126 GLY A O 1
ATOM 993 N N . ALA A 1 127 ? -17.901 3.072 -8.243 1.00 75.44 127 ALA A N 1
ATOM 994 C CA . ALA A 1 127 ? -18.332 4.416 -7.866 1.00 75.44 127 ALA A CA 1
ATOM 995 C C . ALA A 1 127 ? -18.333 5.326 -9.100 1.00 75.44 127 ALA A C 1
ATOM 997 O O . ALA A 1 127 ? -17.403 5.281 -9.904 1.00 75.44 127 ALA A O 1
ATOM 998 N N . HIS A 1 128 ? -19.336 6.198 -9.218 1.00 76.88 128 HIS A N 1
ATOM 999 C CA . HIS A 1 128 ? -19.295 7.326 -10.148 1.00 76.88 128 HIS A CA 1
ATOM 1000 C C . HIS A 1 128 ? -18.345 8.384 -9.578 1.00 76.88 128 HIS A C 1
ATOM 1002 O O . HIS A 1 128 ? -18.767 9.341 -8.936 1.00 76.88 128 HIS A O 1
ATOM 1008 N N . THR A 1 129 ? -17.043 8.137 -9.714 1.00 82.56 129 THR A N 1
ATOM 1009 C CA . THR A 1 129 ? -15.999 9.091 -9.355 1.00 82.56 129 THR A CA 1
ATOM 1010 C C . THR A 1 129 ? -15.259 9.516 -10.605 1.00 82.56 129 THR A C 1
ATOM 1012 O O . THR A 1 129 ? -14.705 8.693 -11.329 1.00 82.56 129 THR A O 1
ATOM 1015 N N . ASP A 1 130 ? -15.196 10.823 -10.800 1.00 87.88 130 ASP A N 1
ATOM 1016 C CA . ASP A 1 130 ? -14.360 11.432 -11.824 1.00 87.88 130 ASP A CA 1
ATOM 1017 C C . ASP A 1 130 ? -12.905 11.587 -11.365 1.00 87.88 130 ASP A C 1
ATOM 1019 O O . ASP A 1 130 ? -12.019 11.906 -12.154 1.00 87.88 130 ASP A O 1
ATOM 1023 N N . LYS A 1 131 ? -12.640 11.354 -10.076 1.00 91.62 131 LYS A N 1
ATOM 1024 C CA . LYS A 1 131 ? -11.330 11.520 -9.452 1.00 91.62 131 LYS A CA 1
ATOM 1025 C C . LYS A 1 131 ? -10.478 10.261 -9.594 1.00 91.62 131 LYS A C 1
ATOM 1027 O O . LYS A 1 131 ? -10.906 9.165 -9.227 1.00 91.62 131 LYS A O 1
ATOM 1032 N N . VAL A 1 132 ? -9.239 10.465 -10.030 1.00 95.12 132 VAL A N 1
ATOM 1033 C CA . VAL A 1 132 ? -8.171 9.464 -10.108 1.00 95.12 132 VAL A CA 1
ATOM 1034 C C . VAL A 1 132 ? -7.013 9.903 -9.226 1.00 95.12 132 VAL A C 1
ATOM 1036 O O . VAL A 1 132 ? -6.604 11.063 -9.264 1.00 95.12 132 VAL A O 1
ATOM 1039 N N . MET A 1 133 ? -6.465 8.972 -8.452 1.00 96.19 133 MET A N 1
ATOM 1040 C CA . MET A 1 133 ? -5.278 9.189 -7.627 1.00 96.19 133 MET A CA 1
ATOM 1041 C C . MET A 1 133 ? -4.037 8.659 -8.351 1.00 96.19 133 MET A C 1
ATOM 1043 O O . MET A 1 133 ? -4.052 7.540 -8.859 1.00 96.19 133 MET A O 1
ATOM 1047 N N . LEU A 1 134 ? -2.964 9.447 -8.404 1.00 97.19 134 LEU A N 1
ATOM 1048 C CA . LEU A 1 134 ? -1.716 9.092 -9.084 1.00 97.19 134 LEU A CA 1
ATOM 1049 C C . LEU A 1 134 ? -0.629 8.718 -8.070 1.00 97.19 134 LEU A C 1
ATOM 1051 O O . LEU A 1 134 ? -0.275 9.521 -7.202 1.00 97.19 134 LEU A O 1
ATOM 1055 N N . TYR A 1 135 ? -0.059 7.521 -8.223 1.00 97.38 135 TYR A N 1
ATOM 1056 C CA . TYR A 1 135 ? 1.005 6.992 -7.366 1.00 97.38 135 TYR A CA 1
ATOM 1057 C C . TYR A 1 135 ? 2.214 6.574 -8.198 1.00 97.38 135 TYR A C 1
ATOM 1059 O O . TYR A 1 135 ? 2.119 5.667 -9.022 1.00 97.38 135 TYR A O 1
ATOM 1067 N N . ALA A 1 136 ? 3.371 7.197 -7.975 1.00 97.44 136 ALA A N 1
ATOM 1068 C CA . ALA A 1 136 ? 4.614 6.689 -8.549 1.00 97.44 136 ALA A CA 1
ATOM 1069 C C . ALA A 1 136 ? 4.971 5.343 -7.9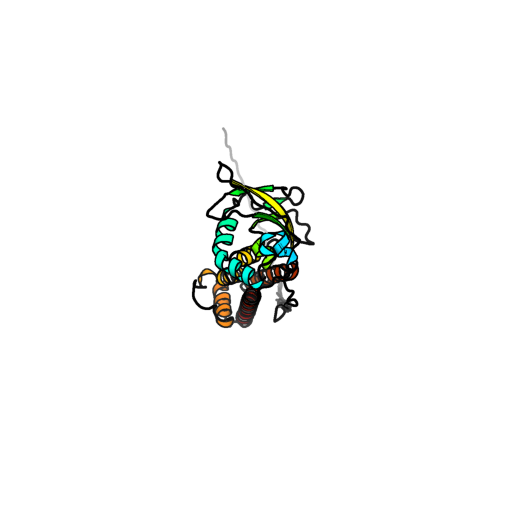24 1.00 97.44 136 ALA A C 1
ATOM 1071 O O . ALA A 1 136 ? 4.758 5.135 -6.734 1.00 97.44 136 ALA A O 1
ATOM 1072 N N . THR A 1 137 ? 5.508 4.416 -8.713 1.00 97.25 137 THR A N 1
ATOM 1073 C CA . THR A 1 137 ? 5.789 3.068 -8.226 1.00 97.25 137 THR A CA 1
ATOM 1074 C C . THR A 1 137 ? 6.937 2.383 -8.957 1.00 97.25 137 THR A C 1
ATOM 1076 O O . THR A 1 137 ? 7.313 2.731 -10.082 1.00 97.25 137 THR A O 1
ATOM 1079 N N . HIS A 1 138 ? 7.435 1.326 -8.328 1.00 96.81 138 HIS A N 1
ATOM 1080 C CA . HIS A 1 138 ? 8.235 0.298 -8.975 1.00 96.81 138 HIS A CA 1
ATOM 1081 C C . HIS A 1 138 ? 7.310 -0.880 -9.284 1.00 96.81 138 HIS A C 1
ATOM 1083 O O . HIS A 1 138 ? 6.581 -1.354 -8.411 1.00 96.81 138 HIS A O 1
ATOM 1089 N N . ALA A 1 139 ? 7.304 -1.337 -10.534 1.00 96.75 139 ALA A N 1
ATOM 1090 C CA . ALA A 1 139 ? 6.424 -2.417 -10.965 1.00 96.75 139 ALA A CA 1
ATOM 1091 C C . ALA A 1 139 ? 6.770 -3.745 -10.280 1.00 96.75 139 ALA A C 1
ATOM 1093 O O . ALA A 1 139 ? 5.868 -4.521 -9.981 1.00 96.75 139 ALA A O 1
ATOM 1094 N N . LEU A 1 140 ? 8.053 -3.984 -9.981 1.00 96.94 140 LEU A N 1
ATOM 1095 C CA . LEU A 1 140 ? 8.514 -5.249 -9.412 1.00 96.94 140 LEU A CA 1
ATOM 1096 C C . LEU A 1 140 ? 7.916 -5.541 -8.016 1.00 96.94 140 LEU A C 1
ATOM 1098 O O . LEU A 1 140 ? 7.332 -6.614 -7.874 1.00 96.94 140 LEU A O 1
ATOM 1102 N N . PRO A 1 141 ? 7.954 -4.628 -7.018 1.00 97.25 141 PRO A N 1
ATOM 1103 C CA . PRO A 1 141 ? 7.267 -4.851 -5.742 1.00 97.25 141 PRO A CA 1
ATOM 1104 C C . PRO A 1 141 ? 5.778 -5.187 -5.880 1.00 97.25 141 PRO A C 1
ATOM 1106 O O . PRO A 1 141 ? 5.296 -6.126 -5.254 1.00 97.25 141 PRO A O 1
ATOM 1109 N N . LEU A 1 142 ? 5.051 -4.478 -6.752 1.00 97.25 142 LEU A N 1
ATOM 1110 C CA . LEU A 1 142 ? 3.635 -4.761 -7.002 1.00 97.25 142 LEU A CA 1
ATOM 1111 C C . LEU A 1 142 ? 3.441 -6.138 -7.644 1.00 97.25 142 LEU A C 1
ATOM 1113 O O . LEU A 1 142 ? 2.614 -6.917 -7.176 1.00 97.25 142 LEU A O 1
ATOM 1117 N N . ALA A 1 143 ? 4.211 -6.451 -8.689 1.00 96.62 143 ALA A N 1
ATOM 1118 C CA . ALA A 1 143 ? 4.111 -7.713 -9.412 1.00 96.62 143 ALA A CA 1
ATOM 1119 C C . ALA A 1 143 ? 4.424 -8.916 -8.521 1.00 96.62 143 ALA A C 1
ATOM 1121 O O . ALA A 1 143 ? 3.806 -9.955 -8.692 1.00 96.62 143 ALA A O 1
ATOM 1122 N N . VAL A 1 144 ? 5.346 -8.772 -7.565 1.00 96.69 144 VAL A N 1
ATOM 1123 C CA . VAL A 1 144 ? 5.755 -9.824 -6.623 1.00 96.69 144 VAL A CA 1
ATOM 1124 C C . VAL A 1 144 ? 4.781 -9.981 -5.449 1.00 96.69 144 VAL A C 1
ATOM 1126 O O . VAL A 1 144 ? 4.664 -11.082 -4.906 1.00 96.69 144 VAL A O 1
ATOM 1129 N N . ALA A 1 145 ? 4.088 -8.907 -5.060 1.00 96.69 145 ALA A N 1
ATOM 1130 C CA . ALA A 1 145 ? 3.169 -8.902 -3.925 1.00 96.69 145 ALA A CA 1
ATOM 1131 C C . ALA A 1 145 ? 1.704 -9.166 -4.305 1.00 96.69 145 ALA A C 1
ATOM 1133 O O . ALA A 1 145 ? 0.934 -9.568 -3.442 1.00 96.69 145 ALA A O 1
ATOM 1134 N N . CYS A 1 146 ? 1.285 -8.932 -5.553 1.00 97.25 146 CYS A N 1
ATOM 1135 C CA . CYS A 1 146 ? -0.129 -8.953 -5.949 1.00 97.25 146 CYS A CA 1
ATOM 1136 C C . CYS A 1 146 ? -0.408 -10.010 -7.030 1.00 97.25 146 CYS A C 1
ATOM 1138 O O . CYS A 1 146 ? -0.085 -9.826 -8.204 1.00 97.25 146 CYS A O 1
ATOM 1140 N N . ALA A 1 147 ? -1.069 -11.107 -6.656 1.00 96.38 147 ALA A N 1
ATOM 1141 C CA . ALA A 1 147 ? -1.368 -12.221 -7.560 1.00 96.38 147 ALA A CA 1
ATOM 1142 C C . ALA A 1 147 ? -2.439 -11.899 -8.616 1.00 96.38 147 ALA A C 1
ATOM 1144 O O . ALA A 1 147 ? -2.516 -12.582 -9.638 1.00 96.38 147 ALA A O 1
ATOM 1145 N N . MET A 1 148 ? -3.272 -10.884 -8.373 1.00 96.06 148 MET A N 1
ATOM 1146 C CA . MET A 1 148 ? -4.350 -10.450 -9.272 1.00 96.06 148 MET A CA 1
ATOM 1147 C C . MET A 1 148 ? -4.086 -9.074 -9.892 1.00 96.06 148 MET A C 1
ATOM 1149 O O . MET A 1 148 ? -4.996 -8.460 -10.446 1.00 96.06 148 MET A O 1
ATOM 1153 N N . LEU A 1 149 ? -2.847 -8.583 -9.819 1.00 95.50 149 LEU A N 1
ATOM 1154 C CA . LEU A 1 149 ? -2.470 -7.345 -10.488 1.00 95.50 149 LEU A CA 1
ATOM 1155 C C . LEU A 1 149 ? -2.625 -7.500 -12.012 1.00 95.50 149 LEU A C 1
ATOM 1157 O O . LEU A 1 149 ? -2.112 -8.475 -12.573 1.00 95.50 149 LEU A O 1
ATOM 1161 N N . PRO A 1 150 ? -3.275 -6.545 -12.703 1.00 93.44 150 PRO A N 1
ATOM 1162 C CA . PRO A 1 150 ? -3.214 -6.474 -14.155 1.00 93.44 150 PRO A CA 1
ATOM 1163 C C . PRO A 1 150 ? -1.759 -6.441 -14.624 1.00 93.44 150 PRO A C 1
ATOM 1165 O O . PRO A 1 150 ? -0.916 -5.784 -14.011 1.00 93.44 150 PRO A O 1
ATOM 1168 N N . ARG A 1 151 ? -1.456 -7.147 -15.716 1.00 90.31 151 ARG A N 1
ATOM 1169 C CA . ARG A 1 151 ? -0.090 -7.203 -16.242 1.00 90.31 151 ARG A CA 1
ATOM 1170 C C . ARG A 1 151 ? 0.397 -5.788 -16.562 1.00 90.31 151 ARG A C 1
ATOM 1172 O O . ARG A 1 151 ? -0.202 -5.095 -17.381 1.00 90.31 151 ARG A O 1
ATOM 1179 N N . LEU A 1 152 ? 1.487 -5.386 -15.915 1.00 91.69 152 LEU A N 1
ATOM 1180 C CA . LEU A 1 152 ? 2.130 -4.102 -16.163 1.00 91.69 152 LEU A CA 1
ATOM 1181 C C . LEU A 1 152 ? 3.020 -4.198 -17.414 1.00 91.69 152 LEU A C 1
ATOM 1183 O O . LEU A 1 152 ? 3.652 -5.238 -17.620 1.00 91.69 152 LEU A O 1
ATOM 1187 N N . PRO A 1 153 ? 3.072 -3.153 -18.257 1.00 88.12 153 PRO A N 1
ATOM 1188 C CA . PRO A 1 153 ? 4.003 -3.109 -19.375 1.00 88.12 153 PRO A CA 1
ATOM 1189 C C . PRO A 1 153 ? 5.451 -3.018 -18.870 1.00 88.12 153 PRO A C 1
ATOM 1191 O O . PRO A 1 153 ? 5.719 -2.526 -17.774 1.00 88.12 153 PRO A O 1
ATOM 1194 N N . ALA A 1 154 ? 6.403 -3.477 -19.681 1.00 89.25 154 ALA A N 1
ATOM 1195 C CA . ALA A 1 154 ? 7.815 -3.258 -19.388 1.00 89.25 154 ALA A CA 1
ATOM 1196 C C . ALA A 1 154 ? 8.134 -1.754 -19.459 1.00 89.25 154 ALA A C 1
ATOM 1198 O O . ALA A 1 154 ? 7.677 -1.053 -20.364 1.00 89.25 154 ALA A O 1
ATOM 1199 N N . SER A 1 155 ? 8.926 -1.258 -18.508 1.00 93.25 155 SER A N 1
ATOM 1200 C CA . SER A 1 155 ? 9.335 0.145 -18.451 1.00 93.25 155 SER A CA 1
ATOM 1201 C C . SER A 1 155 ? 10.751 0.261 -17.909 1.00 93.25 155 SER A C 1
ATOM 1203 O O . SER A 1 155 ? 11.049 -0.203 -16.807 1.00 93.25 155 SER A O 1
ATOM 1205 N N . HIS A 1 156 ? 11.612 0.913 -18.687 1.00 93.06 156 HIS A N 1
ATOM 1206 C CA . HIS A 1 156 ? 13.017 1.147 -18.365 1.00 93.06 156 HIS A CA 1
ATOM 1207 C C . HIS A 1 15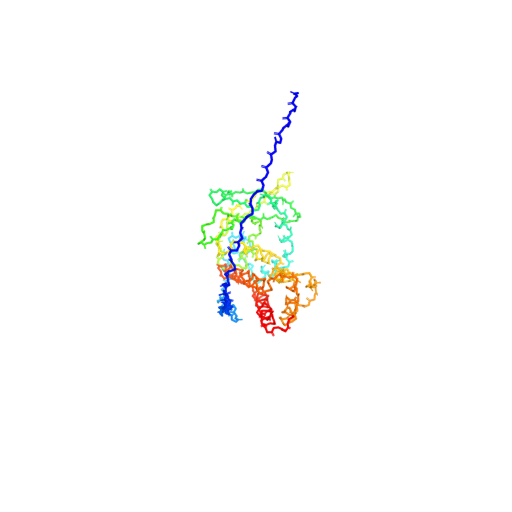6 ? 13.295 2.651 -18.447 1.00 93.06 156 HIS A C 1
ATOM 1209 O O . HIS A 1 156 ? 13.857 3.124 -19.440 1.00 93.06 156 HIS A O 1
ATOM 1215 N N . PRO A 1 157 ? 12.831 3.430 -17.454 1.00 94.25 157 PRO A N 1
ATOM 1216 C CA . PRO A 1 157 ? 12.973 4.877 -17.486 1.00 94.25 157 PRO A CA 1
ATOM 1217 C C . PRO A 1 157 ? 14.451 5.269 -17.484 1.00 94.25 157 PRO A C 1
ATOM 1219 O O . PRO A 1 157 ? 15.244 4.753 -16.696 1.00 94.25 157 PRO A O 1
ATOM 1222 N N . GLN A 1 158 ? 14.811 6.207 -18.357 1.00 93.94 158 GLN A N 1
ATOM 1223 C CA . GLN A 1 158 ? 16.155 6.773 -18.419 1.00 93.94 158 GLN A CA 1
ATOM 1224 C C . GLN A 1 158 ? 16.147 8.200 -17.859 1.00 93.94 158 GLN A C 1
ATOM 1226 O O . GLN A 1 158 ? 15.248 8.980 -18.198 1.00 93.94 158 GLN A O 1
ATOM 1231 N N . PRO A 1 159 ? 17.123 8.559 -17.007 1.00 93.62 159 PRO A N 1
ATOM 1232 C CA . PRO A 1 159 ? 17.242 9.918 -16.508 1.00 93.62 159 PRO A CA 1
ATOM 1233 C C . PRO A 1 159 ? 17.622 10.859 -17.656 1.00 93.62 159 PRO A C 1
ATOM 1235 O O . PRO A 1 159 ? 18.524 10.582 -18.446 1.00 93.62 159 PRO A O 1
ATOM 1238 N N . ARG A 1 160 ? 16.932 11.990 -17.737 1.00 93.62 160 ARG A N 1
ATOM 1239 C CA . ARG A 1 160 ? 17.230 13.092 -18.652 1.00 93.62 160 ARG A CA 1
ATOM 1240 C C . ARG A 1 160 ? 18.171 14.089 -17.974 1.00 93.62 160 ARG A C 1
ATOM 1242 O O . ARG A 1 160 ? 18.350 14.080 -16.755 1.00 93.62 160 ARG A O 1
ATOM 1249 N N . SER A 1 161 ? 18.766 14.977 -18.770 1.00 92.62 161 SER A N 1
ATOM 1250 C CA . SER A 1 161 ? 19.701 16.009 -18.293 1.00 92.62 161 SER A CA 1
ATOM 1251 C C . SER A 1 161 ? 19.088 16.992 -17.287 1.00 92.62 161 SER A C 1
ATOM 1253 O O . SER A 1 161 ? 19.812 17.599 -16.507 1.00 92.62 161 SER A O 1
ATOM 1255 N N . ASP A 1 162 ? 17.762 17.126 -17.273 1.00 92.06 162 ASP A N 1
ATOM 1256 C CA . ASP A 1 162 ? 16.990 17.965 -16.351 1.00 92.06 162 ASP A CA 1
ATOM 1257 C C . ASP A 1 162 ? 16.657 17.270 -15.013 1.00 92.06 162 ASP A C 1
ATOM 1259 O O . ASP A 1 162 ? 15.876 17.793 -14.214 1.00 92.06 162 ASP A O 1
ATOM 1263 N N . GLY A 1 163 ? 17.211 16.079 -14.762 1.00 92.88 163 GLY A N 1
ATOM 1264 C CA . GLY A 1 163 ? 16.980 15.315 -13.535 1.00 92.88 163 GLY A CA 1
ATOM 1265 C C . GLY A 1 163 ? 15.591 14.675 -13.440 1.00 92.88 163 GLY A C 1
ATOM 1266 O O . GLY A 1 163 ? 15.167 14.295 -12.345 1.00 92.88 163 GLY A O 1
ATOM 1267 N N . HIS A 1 164 ? 14.870 14.556 -14.557 1.00 95.12 164 HIS A N 1
ATOM 1268 C CA . HIS A 1 164 ? 13.587 13.863 -14.630 1.00 95.12 164 HIS A CA 1
ATOM 1269 C C . HIS A 1 164 ? 13.686 12.594 -15.473 1.00 95.12 164 HIS A C 1
ATOM 1271 O O . HIS A 1 164 ? 14.593 12.423 -16.283 1.00 95.12 164 HIS A O 1
ATOM 1277 N N . ALA A 1 165 ? 12.729 11.694 -15.297 1.00 96.31 165 ALA A N 1
ATOM 1278 C CA . ALA A 1 165 ? 12.526 10.559 -16.181 1.00 96.31 165 ALA A CA 1
ATOM 1279 C C . ALA A 1 165 ? 11.054 10.493 -16.576 1.00 96.31 165 ALA A C 1
ATOM 1281 O O . ALA A 1 165 ? 10.171 10.786 -15.768 1.00 96.31 165 ALA A O 1
ATOM 1282 N N . GLN A 1 166 ? 10.793 10.132 -17.829 1.00 96.50 166 GLN A N 1
ATOM 1283 C CA . GLN A 1 166 ? 9.435 9.888 -18.296 1.00 96.50 166 GLN A CA 1
ATOM 1284 C C . GLN A 1 166 ? 9.061 8.440 -17.987 1.00 96.50 166 GLN A C 1
ATOM 1286 O O . GLN A 1 166 ? 9.831 7.523 -18.272 1.00 96.50 166 GLN A O 1
ATOM 1291 N N . VAL A 1 167 ? 7.882 8.243 -17.410 1.00 97.00 167 VAL A N 1
ATOM 1292 C CA . VAL A 1 167 ? 7.352 6.925 -17.053 1.00 97.00 167 VAL A CA 1
ATOM 1293 C C . VAL A 1 167 ? 5.937 6.764 -17.607 1.00 97.00 167 VAL A C 1
ATOM 1295 O O . VAL A 1 167 ? 5.191 7.747 -17.660 1.00 97.00 167 VAL A O 1
ATOM 1298 N N . PRO A 1 168 ? 5.534 5.554 -18.024 1.00 97.25 168 PRO A N 1
ATOM 1299 C CA . PRO A 1 168 ? 4.160 5.286 -18.419 1.00 97.25 168 PRO A CA 1
ATOM 1300 C C . PRO A 1 168 ? 3.209 5.397 -17.224 1.00 97.25 168 PRO A C 1
ATOM 1302 O O . PRO A 1 168 ? 3.557 5.072 -16.083 1.00 97.25 168 PRO A O 1
ATOM 1305 N N . VAL A 1 169 ? 1.985 5.828 -17.509 1.00 97.44 169 VAL A N 1
ATOM 1306 C CA . VAL A 1 169 ? 0.879 5.853 -16.552 1.00 97.44 169 VAL A CA 1
ATOM 1307 C C . VAL A 1 169 ? -0.043 4.681 -16.871 1.00 97.44 169 VAL A C 1
ATOM 1309 O O . VAL A 1 169 ? -0.509 4.527 -17.999 1.00 97.44 169 VAL A O 1
ATOM 1312 N N . VAL A 1 170 ? -0.308 3.843 -15.876 1.00 96.88 170 VAL A N 1
ATOM 1313 C CA . VAL A 1 170 ? -1.146 2.647 -16.004 1.00 96.88 170 VAL A CA 1
ATOM 1314 C C . VAL A 1 170 ? -2.382 2.779 -15.137 1.00 96.88 170 VAL A C 1
ATOM 1316 O O . VAL A 1 170 ? -2.307 3.168 -13.977 1.00 96.88 170 VAL A O 1
ATOM 1319 N N . SER A 1 171 ? -3.535 2.449 -15.701 1.00 96.06 171 SER A N 1
ATOM 1320 C CA . SER A 1 171 ? -4.811 2.511 -14.994 1.00 96.06 171 SER A CA 1
ATOM 1321 C C . SER A 1 171 ? -5.022 1.270 -14.126 1.00 96.06 171 SER A C 1
ATOM 1323 O O . SER A 1 171 ? -4.810 0.150 -14.588 1.00 96.06 171 SER A O 1
ATOM 1325 N N . LEU A 1 172 ? -5.481 1.459 -12.888 1.00 96.88 172 LEU A N 1
ATOM 1326 C CA . LEU A 1 172 ? -5.786 0.383 -11.949 1.00 96.88 172 LEU A CA 1
ATOM 1327 C C . LEU A 1 172 ? -7.124 0.641 -11.249 1.00 96.88 172 LEU A C 1
ATOM 1329 O O . LEU A 1 172 ? -7.255 1.560 -10.440 1.00 96.88 172 LEU A O 1
ATOM 1333 N N . ALA A 1 173 ? -8.105 -0.210 -11.534 1.00 96.19 173 ALA A N 1
ATOM 1334 C CA . ALA A 1 173 ? -9.362 -0.228 -10.800 1.00 96.19 173 ALA A CA 1
ATOM 1335 C C . ALA A 1 173 ? -9.179 -0.979 -9.474 1.00 96.19 173 ALA A C 1
ATOM 1337 O O . ALA A 1 173 ? -8.678 -2.105 -9.464 1.00 96.19 173 ALA A O 1
ATOM 1338 N N . VAL A 1 174 ? -9.623 -0.386 -8.369 1.00 97.19 174 VAL A N 1
ATOM 1339 C CA . VAL A 1 174 ? -9.679 -1.031 -7.046 1.00 97.19 174 VAL A CA 1
ATOM 1340 C C . VAL A 1 174 ? -11.027 -0.745 -6.389 1.00 97.19 174 VAL A C 1
ATOM 1342 O O . VAL A 1 174 ? -11.644 0.257 -6.725 1.00 97.19 174 VAL A O 1
ATOM 1345 N N . PRO A 1 175 ? -11.502 -1.539 -5.420 1.00 96.94 175 PRO A N 1
ATOM 1346 C CA . PRO A 1 175 ? -12.760 -1.260 -4.728 1.00 96.94 175 PRO A CA 1
ATOM 1347 C C . PRO A 1 175 ? -12.848 0.145 -4.109 1.00 96.94 175 PRO A C 1
ATOM 1349 O O . PRO A 1 175 ? -13.904 0.773 -4.165 1.00 96.94 175 PRO A O 1
ATOM 1352 N N . HIS A 1 176 ? -11.753 0.647 -3.527 1.00 96.19 176 HIS A N 1
ATOM 1353 C CA . HIS A 1 176 ? -11.723 1.927 -2.816 1.00 96.19 176 HIS A CA 1
ATOM 1354 C C . HIS A 1 176 ? -10.415 2.699 -3.061 1.00 96.19 176 HIS A C 1
ATOM 1356 O O . HIS A 1 176 ? -9.429 2.492 -2.354 1.00 96.19 176 HIS A O 1
ATOM 1362 N N . ALA A 1 177 ? -10.398 3.631 -4.020 1.00 95.69 177 ALA A N 1
ATOM 1363 C CA . ALA A 1 177 ? -9.193 4.395 -4.371 1.00 95.69 177 ALA A CA 1
ATOM 1364 C C . ALA A 1 177 ? -8.598 5.189 -3.193 1.00 95.69 177 ALA A C 1
ATOM 1366 O O . ALA A 1 177 ? -7.382 5.204 -3.020 1.00 95.69 177 ALA A O 1
ATOM 1367 N N . ASP A 1 178 ? -9.437 5.776 -2.333 1.00 92.12 178 ASP A N 1
ATOM 1368 C CA . ASP A 1 178 ? -8.975 6.572 -1.183 1.00 92.12 178 ASP A CA 1
ATOM 1369 C C . ASP A 1 178 ? -8.231 5.734 -0.121 1.00 92.12 178 ASP A C 1
ATOM 1371 O O . ASP A 1 178 ? -7.471 6.274 0.678 1.00 92.12 178 ASP A O 1
ATOM 1375 N N . ALA A 1 179 ? -8.403 4.407 -0.129 1.00 94.44 179 ALA A N 1
ATOM 1376 C CA . ALA A 1 179 ? -7.697 3.481 0.758 1.00 94.44 179 ALA A CA 1
ATOM 1377 C C . ALA A 1 179 ? -6.507 2.783 0.077 1.00 94.44 179 ALA A C 1
ATOM 1379 O O . ALA A 1 179 ? -5.965 1.820 0.618 1.00 94.44 179 ALA A O 1
ATOM 1380 N N . PHE A 1 180 ? -6.107 3.209 -1.124 1.00 97.12 180 PHE A N 1
ATOM 1381 C CA . PHE A 1 180 ? -5.001 2.579 -1.845 1.00 97.12 180 PHE A CA 1
ATOM 1382 C C . PHE A 1 180 ? -3.626 3.010 -1.324 1.00 97.12 180 PHE A C 1
ATOM 1384 O O . PHE A 1 180 ? -2.718 2.187 -1.271 1.00 97.12 180 PHE A O 1
ATOM 1391 N N . GLU A 1 181 ? -3.463 4.268 -0.900 1.00 96.25 181 GLU A N 1
ATOM 1392 C CA . GLU A 1 181 ? -2.156 4.806 -0.486 1.00 96.25 181 GLU A CA 1
ATOM 1393 C C . GLU A 1 181 ? -1.480 3.996 0.637 1.00 96.25 181 GLU A C 1
ATOM 1395 O O . GLU A 1 181 ? -0.315 3.635 0.469 1.00 96.25 181 GLU A O 1
ATOM 1400 N N . PRO A 1 182 ? -2.155 3.618 1.745 1.00 96.69 182 PRO A N 1
ATOM 1401 C CA . PRO A 1 182 ? -1.512 2.808 2.780 1.00 96.69 182 PRO A CA 1
ATOM 1402 C C . PRO A 1 182 ? -1.076 1.426 2.276 1.00 96.69 182 PRO A C 1
ATOM 1404 O O . PRO A 1 182 ? -0.029 0.928 2.688 1.00 96.69 182 PRO A O 1
ATOM 1407 N N . LEU A 1 183 ? -1.849 0.820 1.365 1.00 98.06 183 LEU A N 1
ATOM 1408 C CA . LEU A 1 183 ? -1.503 -0.463 0.749 1.00 98.06 183 LEU A CA 1
ATOM 1409 C C . LEU A 1 183 ? -0.270 -0.323 -0.144 1.00 98.06 183 LEU A C 1
ATOM 1411 O O . LEU A 1 183 ? 0.666 -1.107 -0.032 1.00 98.06 183 LEU A O 1
ATOM 1415 N N . HIS A 1 184 ? -0.262 0.690 -1.008 1.00 98.12 184 HIS A N 1
ATOM 1416 C CA . HIS A 1 184 ? 0.850 0.988 -1.906 1.00 98.12 184 HIS A CA 1
ATOM 1417 C C . HIS A 1 184 ? 2.141 1.260 -1.131 1.00 98.12 184 HIS A C 1
ATOM 1419 O O . HIS A 1 184 ? 3.169 0.644 -1.411 1.00 98.12 184 HIS A O 1
ATOM 1425 N N . ASN A 1 185 ? 2.064 2.094 -0.095 1.00 97.38 185 ASN A N 1
ATOM 1426 C CA . ASN A 1 185 ? 3.196 2.404 0.770 1.00 97.38 185 ASN A CA 1
ATOM 1427 C C . ASN A 1 185 ? 3.728 1.155 1.477 1.00 97.38 185 ASN A C 1
ATOM 1429 O O . ASN A 1 185 ? 4.944 0.975 1.546 1.00 97.38 185 ASN A O 1
ATOM 1433 N N . TYR A 1 186 ? 2.849 0.278 1.975 1.00 98.00 186 TYR A N 1
ATOM 1434 C CA . TYR A 1 186 ? 3.272 -0.989 2.570 1.00 98.00 186 TYR A CA 1
ATOM 1435 C C . TYR A 1 186 ? 3.941 -1.903 1.543 1.00 98.00 186 TYR A C 1
ATOM 1437 O O . TYR A 1 186 ? 5.023 -2.397 1.819 1.00 98.00 186 TYR A O 1
ATOM 1445 N N . ILE A 1 187 ? 3.356 -2.101 0.356 1.00 97.81 187 ILE A N 1
ATOM 1446 C CA . ILE A 1 187 ? 3.940 -2.987 -0.666 1.00 97.81 187 ILE A CA 1
ATOM 1447 C C . ILE A 1 187 ? 5.334 -2.507 -1.079 1.00 97.81 187 ILE A C 1
ATOM 1449 O O . ILE A 1 187 ? 6.216 -3.323 -1.321 1.00 97.81 187 ILE A O 1
ATOM 1453 N N . LEU A 1 188 ? 5.548 -1.192 -1.162 1.00 97.56 188 LEU A N 1
ATOM 1454 C CA . LEU A 1 188 ? 6.871 -0.663 -1.474 1.00 97.56 188 LEU A CA 1
ATOM 1455 C C . LEU A 1 188 ? 7.840 -0.799 -0.302 1.00 97.56 188 LEU A C 1
ATOM 1457 O O . LEU A 1 188 ? 8.961 -1.226 -0.520 1.00 97.56 188 LEU A O 1
ATOM 1461 N N . SER A 1 189 ? 7.433 -0.426 0.914 1.00 96.56 189 SER A N 1
ATOM 1462 C CA . SER A 1 189 ? 8.342 -0.338 2.069 1.00 96.56 189 SER A CA 1
ATOM 1463 C C . SER A 1 189 ? 8.532 -1.645 2.837 1.00 96.56 189 SER A C 1
ATOM 1465 O O . SER A 1 189 ? 9.514 -1.777 3.560 1.00 96.56 189 SER A O 1
ATOM 1467 N N . HIS A 1 190 ? 7.580 -2.575 2.737 1.00 95.56 190 HIS A N 1
ATOM 1468 C CA . HIS A 1 190 ? 7.394 -3.717 3.638 1.00 95.56 190 HIS A CA 1
ATOM 1469 C C . HIS A 1 190 ? 7.415 -3.332 5.130 1.00 95.56 190 HIS A C 1
ATOM 1471 O O . HIS A 1 190 ? 7.820 -4.108 5.991 1.00 95.56 190 HIS A O 1
ATOM 1477 N N . ASN A 1 191 ? 6.984 -2.109 5.457 1.00 94.38 191 ASN A N 1
ATOM 1478 C CA . ASN A 1 191 ? 7.059 -1.578 6.811 1.00 94.38 191 ASN A CA 1
ATOM 1479 C C . ASN A 1 191 ? 5.727 -1.765 7.557 1.00 94.38 191 ASN A C 1
ATOM 1481 O O . ASN A 1 191 ? 4.814 -0.934 7.481 1.00 94.38 191 ASN A O 1
ATOM 1485 N N . ALA A 1 192 ? 5.634 -2.858 8.316 1.00 94.12 192 ALA A N 1
ATOM 1486 C CA . ALA A 1 192 ? 4.477 -3.206 9.140 1.00 94.12 192 ALA A CA 1
ATOM 1487 C C . ALA A 1 192 ? 4.084 -2.110 10.149 1.00 94.12 192 ALA A C 1
ATOM 1489 O O . ALA A 1 192 ? 2.897 -1.857 10.361 1.00 94.12 192 ALA A O 1
ATOM 1490 N N . HIS A 1 193 ? 5.062 -1.416 10.742 1.00 92.44 193 HIS A N 1
ATOM 1491 C CA . HIS A 1 193 ? 4.802 -0.336 11.698 1.00 92.44 193 HIS A CA 1
ATOM 1492 C C . HIS A 1 193 ? 4.112 0.857 11.041 1.00 92.44 193 HIS A C 1
ATOM 1494 O O . HIS A 1 193 ? 3.154 1.395 11.597 1.00 92.44 193 HIS A O 1
ATOM 1500 N N . ASN A 1 194 ? 4.573 1.256 9.853 1.00 92.12 194 ASN A N 1
ATOM 1501 C CA . ASN A 1 194 ? 3.953 2.345 9.102 1.00 92.12 194 ASN A CA 1
ATOM 1502 C C . ASN A 1 194 ? 2.523 1.980 8.692 1.00 92.12 194 ASN A C 1
ATOM 1504 O O . ASN A 1 194 ? 1.626 2.808 8.837 1.00 92.12 194 ASN A O 1
ATOM 1508 N N . LEU A 1 195 ? 2.288 0.739 8.253 1.00 95.56 195 LEU A N 1
ATOM 1509 C CA . LEU A 1 195 ? 0.941 0.270 7.930 1.00 95.56 195 LEU A CA 1
ATOM 1510 C C . LEU A 1 195 ? 0.013 0.320 9.150 1.00 95.56 195 LEU A C 1
ATOM 1512 O O . LEU A 1 195 ? -1.087 0.870 9.063 1.00 95.56 195 LEU A O 1
ATOM 1516 N N . LEU A 1 196 ? 0.464 -0.199 10.296 1.00 95.06 196 LEU A N 1
ATOM 1517 C CA . LEU A 1 196 ? -0.308 -0.160 11.538 1.00 95.06 196 LEU A CA 1
ATOM 1518 C C . LEU A 1 196 ? -0.616 1.285 11.955 1.00 95.06 196 LEU A C 1
ATOM 1520 O O . LEU A 1 196 ? -1.749 1.604 12.309 1.00 95.06 196 LEU A O 1
ATOM 1524 N N . ALA A 1 197 ? 0.370 2.178 11.868 1.00 92.81 197 AL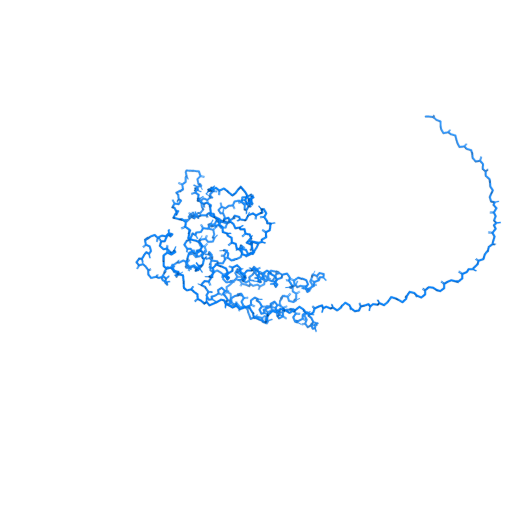A A N 1
ATOM 1525 C CA . ALA A 1 197 ? 0.201 3.594 12.170 1.00 92.81 197 ALA A CA 1
ATOM 1526 C C . ALA A 1 197 ? -0.823 4.272 11.244 1.00 92.81 197 ALA A C 1
ATOM 1528 O O . ALA A 1 197 ? -1.652 5.047 11.722 1.00 92.81 197 ALA A O 1
ATOM 1529 N N . CYS A 1 198 ? -0.814 3.958 9.944 1.00 93.25 198 CYS A N 1
ATOM 1530 C CA . CYS A 1 198 ? -1.810 4.453 8.992 1.00 93.25 198 CYS A CA 1
ATOM 1531 C C . CYS A 1 198 ? -3.228 3.973 9.333 1.00 93.25 198 CYS A C 1
ATOM 1533 O O . CYS A 1 198 ? -4.171 4.758 9.249 1.00 93.25 198 CYS A O 1
ATOM 1535 N N . LEU A 1 199 ? -3.380 2.711 9.742 1.00 94.38 199 LEU A N 1
ATOM 1536 C CA . LEU A 1 199 ? -4.672 2.124 10.108 1.00 94.38 199 LEU A CA 1
ATOM 1537 C C . LEU A 1 199 ? -5.227 2.655 11.437 1.00 94.38 199 LEU A C 1
ATOM 1539 O O . LEU A 1 199 ? -6.443 2.722 11.602 1.00 94.38 199 LEU A O 1
ATOM 1543 N N . LEU A 1 200 ? -4.351 3.035 12.374 1.00 92.38 200 LEU A N 1
ATOM 1544 C CA . LEU A 1 200 ? -4.710 3.400 13.749 1.00 92.38 200 LEU A CA 1
ATOM 1545 C C . LEU A 1 200 ? -4.544 4.896 14.076 1.00 92.38 200 LEU A C 1
ATOM 1547 O O . LEU A 1 200 ? -4.535 5.266 15.250 1.00 92.38 200 LEU A O 1
ATOM 1551 N N . ASN A 1 201 ? -4.395 5.774 13.079 1.00 85.88 201 ASN A N 1
ATOM 1552 C CA . ASN A 1 201 ? -4.321 7.228 13.278 1.00 85.88 201 ASN A CA 1
ATOM 1553 C C . ASN A 1 201 ? -5.603 7.715 13.987 1.00 85.88 201 ASN A C 1
ATOM 1555 O O . ASN A 1 201 ? -6.661 7.682 13.362 1.00 85.88 201 ASN A O 1
ATOM 1559 N N . PRO A 1 202 ? -5.565 8.101 15.282 1.00 70.69 202 PRO A N 1
ATOM 1560 C CA . PRO A 1 202 ? -4.582 9.018 15.888 1.00 70.69 202 PRO A CA 1
ATOM 1561 C C . PRO A 1 202 ? -3.415 8.423 16.701 1.00 70.69 202 PRO A C 1
ATOM 1563 O O . PRO A 1 202 ? -2.493 9.159 17.055 1.00 70.69 202 PRO A O 1
ATOM 1566 N N . VAL A 1 203 ? -3.398 7.124 17.004 1.00 71.19 203 VAL A N 1
ATOM 1567 C CA . VAL A 1 203 ? -2.421 6.493 17.926 1.00 71.19 203 VAL A CA 1
ATOM 1568 C C . VAL A 1 203 ? -1.038 6.291 17.292 1.00 71.19 203 VAL A C 1
ATOM 1570 O O . VAL A 1 203 ? -0.076 5.954 17.975 1.00 71.19 203 VAL A O 1
ATOM 1573 N N . ALA A 1 204 ? -0.900 6.588 15.997 1.00 73.62 204 ALA A N 1
ATOM 1574 C CA . ALA A 1 204 ? 0.339 6.495 15.225 1.00 73.62 204 ALA A CA 1
ATOM 1575 C C . ALA A 1 204 ? 1.586 7.047 15.947 1.00 73.62 204 ALA A C 1
ATOM 1577 O O . ALA A 1 204 ? 2.661 6.465 15.840 1.00 73.62 204 ALA A O 1
ATOM 1578 N N . ARG A 1 205 ? 1.450 8.144 16.708 1.00 67.69 205 ARG A N 1
ATOM 1579 C CA . ARG A 1 205 ? 2.566 8.789 17.430 1.00 67.69 205 ARG A CA 1
ATOM 1580 C C . ARG A 1 205 ? 3.084 7.987 18.628 1.00 67.69 205 ARG A C 1
ATOM 1582 O O . ARG A 1 205 ? 4.225 8.183 19.027 1.00 67.69 205 ARG A O 1
ATOM 1589 N N . SER A 1 206 ? 2.259 7.113 19.198 1.00 69.00 206 SER A N 1
ATOM 1590 C CA . SER A 1 206 ? 2.599 6.277 20.357 1.00 69.00 206 SER A CA 1
ATOM 1591 C C . SER A 1 206 ? 3.219 4.936 19.957 1.00 69.00 206 SER A C 1
ATOM 1593 O O . SER A 1 206 ? 3.759 4.230 20.805 1.00 69.00 206 SER A O 1
ATOM 1595 N N . LEU A 1 207 ? 3.156 4.579 18.671 1.00 70.81 207 LEU A N 1
ATOM 1596 C CA . LEU A 1 207 ? 3.808 3.396 18.122 1.00 70.81 207 LEU A CA 1
ATOM 1597 C C . LEU A 1 207 ? 5.293 3.724 17.916 1.00 70.81 207 LEU A C 1
ATOM 1599 O O . LEU A 1 207 ? 5.684 4.282 16.892 1.00 70.81 207 LEU A O 1
ATOM 1603 N N . GLY A 1 208 ? 6.123 3.439 18.920 1.00 61.84 208 GLY A N 1
ATOM 1604 C CA . GLY A 1 208 ? 7.572 3.608 18.815 1.00 61.84 208 GLY A CA 1
ATOM 1605 C C . GLY A 1 208 ? 8.141 2.866 17.598 1.00 61.84 208 GLY A C 1
ATOM 1606 O O . GLY A 1 208 ? 7.719 1.754 17.277 1.00 61.84 208 GLY A O 1
ATOM 1607 N N . ARG A 1 209 ? 9.107 3.481 16.906 1.00 61.72 209 ARG A N 1
ATOM 1608 C CA . ARG A 1 209 ? 9.823 2.837 15.796 1.00 61.72 209 ARG A CA 1
ATOM 1609 C C . ARG A 1 209 ? 10.877 1.887 16.377 1.00 61.72 209 ARG A C 1
ATOM 1611 O O . ARG A 1 209 ? 11.786 2.354 17.053 1.00 61.72 209 ARG A O 1
ATOM 1618 N N . GLY A 1 210 ? 10.758 0.580 16.121 1.00 61.03 210 GLY A N 1
ATOM 1619 C CA . GLY A 1 210 ? 11.804 -0.411 16.427 1.00 61.03 210 GLY A CA 1
ATOM 1620 C C . GLY A 1 210 ? 11.561 -1.359 17.611 1.00 61.03 210 GLY A C 1
ATOM 1621 O O . GLY A 1 210 ? 12.445 -2.157 17.909 1.00 61.03 210 GLY A O 1
ATOM 1622 N N . SER A 1 211 ? 10.399 -1.322 18.276 1.00 67.25 211 SER A N 1
ATOM 1623 C CA . SER A 1 211 ? 9.986 -2.382 19.217 1.00 67.25 211 SER A CA 1
ATOM 1624 C C . SER A 1 211 ? 9.093 -3.414 18.527 1.00 67.25 211 SER A C 1
ATOM 1626 O O . SER A 1 211 ? 8.533 -3.127 17.476 1.00 67.25 211 SER A O 1
ATOM 1628 N N . ALA A 1 212 ? 8.875 -4.583 19.137 1.00 82.44 212 ALA A N 1
ATOM 1629 C CA . ALA A 1 212 ? 7.810 -5.490 18.699 1.00 82.44 212 ALA A CA 1
ATOM 1630 C C . ALA A 1 212 ? 6.452 -4.759 18.619 1.00 82.44 212 ALA A C 1
ATOM 1632 O O . ALA A 1 212 ? 6.207 -3.812 19.378 1.00 82.44 212 ALA A O 1
ATOM 1633 N N . LEU A 1 213 ? 5.575 -5.194 17.703 1.00 84.94 213 LEU A N 1
ATOM 1634 C CA . LEU A 1 213 ? 4.225 -4.638 17.585 1.00 84.94 213 LEU A CA 1
ATOM 1635 C C . LEU A 1 213 ? 3.465 -4.836 18.912 1.00 84.94 213 LEU A C 1
ATOM 1637 O O . LEU A 1 213 ? 3.495 -5.940 19.464 1.00 84.94 213 LEU A O 1
ATOM 1641 N N . PRO A 1 214 ? 2.786 -3.800 19.444 1.00 88.81 214 PRO A N 1
ATOM 1642 C CA . PRO A 1 214 ? 2.029 -3.941 20.681 1.00 88.81 214 PRO A CA 1
ATOM 1643 C C . PRO A 1 214 ? 0.876 -4.939 20.531 1.00 88.81 214 PRO A C 1
ATOM 1645 O O . PRO A 1 214 ? 0.350 -5.146 19.438 1.00 88.81 214 PRO A O 1
ATOM 1648 N N . SER A 1 215 ? 0.438 -5.519 21.649 1.00 92.81 215 SER A N 1
ATOM 1649 C CA . SER A 1 215 ? -0.732 -6.402 21.648 1.00 92.81 215 SER A CA 1
ATOM 1650 C C . SER A 1 215 ? -2.007 -5.652 21.238 1.00 92.81 215 SER A C 1
ATOM 1652 O O . SER A 1 215 ? -2.152 -4.459 21.523 1.00 92.81 215 SER A O 1
ATOM 1654 N N . ALA A 1 216 ? -2.976 -6.363 20.651 1.00 93.25 216 ALA A N 1
ATOM 1655 C CA . ALA A 1 216 ? -4.281 -5.795 20.296 1.00 93.25 216 ALA A CA 1
ATOM 1656 C C . ALA A 1 216 ? -4.974 -5.128 21.497 1.00 93.25 216 ALA A C 1
ATOM 1658 O O . ALA A 1 216 ? -5.588 -4.075 21.356 1.00 93.25 216 ALA A O 1
ATOM 1659 N N . HIS A 1 217 ? -4.833 -5.705 22.696 1.00 94.00 217 HIS A N 1
ATOM 1660 C CA . HIS A 1 217 ? -5.408 -5.156 23.924 1.00 94.00 217 HIS A CA 1
ATOM 1661 C C . HIS A 1 217 ? -4.772 -3.814 24.316 1.00 94.00 217 HIS A C 1
ATOM 1663 O O . HIS A 1 217 ? -5.482 -2.859 24.629 1.00 94.00 217 HIS A O 1
ATOM 1669 N N . THR A 1 218 ? -3.441 -3.714 24.239 1.00 92.94 218 THR A N 1
ATOM 1670 C CA . THR A 1 218 ? -2.716 -2.457 24.481 1.00 92.94 218 THR A CA 1
ATOM 1671 C C . THR A 1 218 ? -3.145 -1.381 23.484 1.00 92.94 218 THR A C 1
ATOM 1673 O O . THR A 1 218 ? -3.440 -0.254 23.878 1.00 92.94 218 THR A O 1
ATOM 1676 N N . LEU A 1 219 ? -3.233 -1.733 22.198 1.00 94.00 219 LEU A N 1
ATOM 1677 C CA . LEU A 1 219 ? -3.671 -0.818 21.143 1.00 94.00 219 LEU A CA 1
ATOM 1678 C C . LEU A 1 219 ? -5.121 -0.370 21.339 1.00 94.00 219 LEU A C 1
ATOM 1680 O O . LEU A 1 219 ? -5.412 0.811 21.179 1.00 94.00 219 LEU A O 1
ATOM 1684 N N . ALA A 1 220 ? -6.013 -1.281 21.732 1.00 93.38 220 ALA A N 1
ATOM 1685 C CA . ALA A 1 220 ? -7.405 -0.969 22.030 1.00 93.38 220 ALA A CA 1
ATOM 1686 C C . ALA A 1 220 ? -7.529 0.082 23.141 1.00 93.38 220 ALA A C 1
ATOM 1688 O O . ALA A 1 220 ? -8.273 1.048 22.983 1.00 93.38 220 ALA A O 1
ATOM 1689 N N . GLY A 1 221 ? -6.767 -0.065 24.231 1.00 92.75 221 GLY A N 1
ATOM 1690 C CA . GLY A 1 221 ? -6.724 0.925 25.309 1.00 92.75 221 GLY A CA 1
ATOM 1691 C C . GLY A 1 221 ? -6.232 2.291 24.825 1.00 92.75 221 GLY A C 1
ATOM 1692 O O . GLY A 1 221 ? -6.880 3.305 25.079 1.00 92.75 221 GLY A O 1
ATOM 1693 N N . LEU A 1 222 ? -5.140 2.321 24.053 1.00 92.44 222 LEU A N 1
ATOM 1694 C CA . LEU A 1 222 ? -4.601 3.564 23.488 1.00 92.44 222 LEU A CA 1
ATOM 1695 C C . LEU A 1 222 ? -5.578 4.246 22.520 1.00 92.44 222 LEU A C 1
ATOM 1697 O O . LEU A 1 222 ? -5.723 5.464 22.556 1.00 92.44 222 LEU A O 1
ATOM 1701 N N . LEU A 1 223 ? -6.269 3.482 21.671 1.00 92.75 223 LEU A N 1
ATOM 1702 C CA . LEU A 1 223 ? -7.297 3.998 20.759 1.00 92.75 223 LEU A CA 1
ATOM 1703 C C . LEU A 1 223 ? -8.476 4.580 21.534 1.00 92.75 223 LEU A C 1
ATOM 1705 O O . LEU A 1 223 ? -8.925 5.694 21.255 1.00 92.75 223 LEU A O 1
ATOM 1709 N N . ALA A 1 224 ? -8.958 3.850 22.536 1.00 90.75 224 ALA A N 1
ATOM 1710 C CA . ALA A 1 224 ? -10.067 4.293 23.359 1.00 90.75 224 ALA A CA 1
ATOM 1711 C C . ALA A 1 224 ? -9.711 5.597 24.099 1.00 90.75 224 ALA A C 1
ATOM 1713 O O . ALA A 1 224 ? -10.506 6.536 24.086 1.00 90.75 224 ALA A O 1
ATOM 1714 N N . GLN A 1 225 ? -8.489 5.715 24.626 1.00 90.38 225 GLN A N 1
ATOM 1715 C CA . GLN A 1 225 ? -7.981 6.950 25.230 1.00 90.38 225 GLN A CA 1
ATOM 1716 C C . GLN A 1 225 ? -7.809 8.085 24.215 1.00 90.38 225 GLN A C 1
ATOM 1718 O O . GLN A 1 225 ? -8.233 9.210 24.466 1.00 90.38 225 GLN A O 1
ATOM 1723 N N . ALA A 1 226 ? -7.230 7.816 23.043 1.00 88.44 226 ALA A N 1
ATOM 1724 C CA . ALA A 1 226 ? -6.978 8.848 22.039 1.00 88.44 226 ALA A CA 1
ATOM 1725 C C . ALA A 1 226 ? -8.274 9.479 21.499 1.00 88.44 226 ALA A C 1
ATOM 1727 O O . ALA A 1 226 ? -8.281 10.650 21.115 1.00 88.44 226 ALA A O 1
ATOM 1728 N N . THR A 1 227 ? -9.383 8.734 21.522 1.00 88.19 227 THR A N 1
ATOM 1729 C CA . THR A 1 227 ? -10.702 9.260 21.146 1.00 88.19 227 THR A CA 1
ATOM 1730 C C . THR A 1 227 ? -11.364 10.120 22.222 1.00 88.19 227 THR A C 1
ATOM 1732 O O . THR A 1 227 ? -12.329 10.794 21.894 1.00 88.19 227 THR A O 1
ATOM 1735 N N . LEU A 1 228 ? -10.858 10.187 23.463 1.00 85.19 228 LEU A N 1
ATOM 1736 C CA . LEU A 1 228 ? -11.454 11.009 24.537 1.00 85.19 228 LEU A CA 1
ATOM 1737 C C . LEU A 1 228 ? -11.573 12.496 24.174 1.00 85.19 228 LEU A C 1
ATOM 1739 O O . LEU A 1 228 ? -12.475 13.174 24.648 1.00 85.19 228 LEU A O 1
ATOM 1743 N N . SER A 1 229 ? -10.667 12.997 23.331 1.00 81.19 229 SER A N 1
ATOM 1744 C CA . SER A 1 229 ? -10.689 14.383 22.842 1.00 81.19 229 SER A CA 1
ATOM 1745 C C . SER A 1 229 ? -11.667 14.619 21.683 1.00 81.19 229 SER A C 1
ATOM 1747 O O . SER A 1 229 ? -11.828 15.755 21.242 1.00 81.19 229 SER A O 1
ATOM 1749 N N . GLN A 1 230 ? -12.301 13.565 21.162 1.00 80.88 230 GLN A N 1
ATOM 1750 C CA . GLN A 1 230 ? -13.256 13.631 20.057 1.00 80.88 230 GLN A CA 1
ATOM 1751 C C . GLN A 1 230 ? -14.679 13.780 20.602 1.00 80.88 230 GLN A C 1
ATOM 1753 O O . GLN A 1 230 ? -15.050 13.099 21.554 1.00 80.88 230 GLN A O 1
ATOM 1758 N N . GLY A 1 231 ? -15.491 14.634 19.968 1.00 79.69 231 GLY A N 1
ATOM 1759 C CA . GLY A 1 231 ? -16.884 14.850 20.384 1.00 79.69 231 GLY A CA 1
ATOM 1760 C C . GLY A 1 231 ? -17.736 13.577 20.319 1.00 79.69 231 GLY A C 1
ATOM 1761 O O . GLY A 1 231 ? -18.519 13.318 21.227 1.00 79.69 231 GLY A O 1
ATOM 1762 N N . ASP A 1 232 ? -17.529 12.748 19.289 1.00 89.06 232 ASP A N 1
ATOM 1763 C CA . ASP A 1 232 ? -18.149 11.427 19.159 1.00 89.06 232 ASP A CA 1
ATOM 1764 C C . ASP A 1 232 ? -17.069 10.340 19.011 1.00 89.06 232 ASP A C 1
ATOM 1766 O O . ASP A 1 232 ? -16.516 10.096 17.932 1.00 89.06 232 ASP A O 1
ATOM 1770 N N . ARG A 1 233 ? -16.764 9.680 20.136 1.00 91.06 233 ARG A N 1
ATOM 1771 C CA . ARG A 1 233 ? -15.775 8.593 20.226 1.00 91.06 233 ARG A CA 1
ATOM 1772 C C . ARG A 1 233 ? -16.128 7.425 19.308 1.00 91.06 233 ARG A C 1
ATOM 1774 O O . ARG A 1 233 ? -15.243 6.840 18.683 1.00 91.06 233 ARG A O 1
ATOM 1781 N N . MET A 1 234 ? -17.413 7.077 19.233 1.00 92.12 234 MET A N 1
ATOM 1782 C CA . MET A 1 234 ? -17.867 5.931 18.454 1.00 92.12 234 MET A CA 1
ATOM 1783 C C . MET A 1 234 ? -17.772 6.232 16.960 1.00 92.12 234 MET A C 1
ATOM 1785 O O . MET A 1 234 ? -17.272 5.398 16.208 1.00 92.12 234 MET A O 1
ATOM 1789 N N . ALA A 1 235 ? -18.151 7.437 16.527 1.00 91.69 235 ALA A N 1
ATOM 1790 C CA . ALA A 1 235 ? -17.977 7.859 15.139 1.00 91.69 235 ALA A CA 1
ATOM 1791 C C . ALA A 1 235 ? -16.505 7.815 14.697 1.00 91.69 235 ALA A C 1
ATOM 1793 O O . ALA A 1 235 ? -16.211 7.336 13.599 1.00 91.69 235 ALA A O 1
ATOM 1794 N N . ALA A 1 236 ? -15.571 8.239 15.556 1.00 91.69 236 ALA A N 1
ATOM 1795 C CA . ALA A 1 236 ? -14.138 8.159 15.268 1.00 91.69 236 ALA A CA 1
ATOM 1796 C C . ALA A 1 236 ? -13.663 6.704 15.076 1.00 91.69 236 ALA A C 1
ATOM 1798 O O . ALA A 1 236 ? -12.996 6.395 14.088 1.00 91.69 236 ALA A O 1
ATOM 1799 N N . LEU A 1 237 ? -14.054 5.782 15.963 1.00 93.88 237 LEU A N 1
ATOM 1800 C CA . LEU A 1 237 ? -13.714 4.356 15.838 1.00 93.88 237 LEU A CA 1
ATOM 1801 C C . LEU A 1 237 ? -14.389 3.692 14.627 1.00 93.88 237 LEU A C 1
ATOM 1803 O O . LEU A 1 237 ? -13.792 2.846 13.955 1.00 93.88 237 LEU A O 1
ATOM 1807 N N . MET A 1 238 ? -15.607 4.114 14.289 1.00 94.12 238 MET A N 1
ATOM 1808 C CA . MET A 1 238 ? -16.301 3.674 13.079 1.00 94.12 238 MET A CA 1
ATOM 1809 C C . MET A 1 238 ? -15.602 4.150 11.803 1.00 94.12 238 MET A C 1
ATOM 1811 O O . MET A 1 238 ? -15.589 3.423 10.806 1.00 94.12 238 MET A O 1
ATOM 1815 N N . ALA A 1 239 ? -14.978 5.330 11.816 1.00 92.94 239 ALA A N 1
ATOM 1816 C CA . ALA A 1 239 ? -14.147 5.788 10.707 1.00 92.94 239 ALA A CA 1
ATOM 1817 C C . ALA A 1 239 ? -12.903 4.898 10.530 1.00 92.94 239 ALA A C 1
ATOM 1819 O O . ALA A 1 239 ? -12.601 4.496 9.406 1.00 92.94 239 ALA A O 1
ATOM 1820 N N . LEU A 1 240 ? -12.238 4.499 11.622 1.00 94.62 240 LEU A N 1
ATOM 1821 C CA . LEU A 1 240 ? -11.117 3.547 11.566 1.00 94.62 240 LEU A CA 1
ATOM 1822 C C . LEU A 1 240 ? -11.551 2.183 11.025 1.00 94.62 240 LEU A C 1
ATOM 1824 O O . LEU A 1 240 ? -10.909 1.636 10.130 1.00 94.62 240 LEU A O 1
ATOM 1828 N N . THR A 1 241 ? -12.684 1.675 11.516 1.00 95.75 241 THR A N 1
ATOM 1829 C CA . THR A 1 241 ? -13.297 0.426 11.041 1.00 95.75 241 THR A CA 1
ATOM 1830 C C . THR A 1 241 ? -13.530 0.478 9.531 1.00 95.75 241 THR A C 1
ATOM 1832 O O . THR A 1 241 ? -13.164 -0.443 8.798 1.00 95.75 241 THR A O 1
ATOM 1835 N N . ARG A 1 242 ? -14.097 1.586 9.038 1.00 94.81 242 ARG A N 1
ATOM 1836 C CA . ARG A 1 242 ? -14.334 1.805 7.608 1.00 94.81 242 ARG A CA 1
ATOM 1837 C C . ARG A 1 242 ? -13.029 1.772 6.814 1.00 94.81 242 ARG A C 1
ATOM 1839 O O . ARG A 1 242 ? -12.972 1.070 5.808 1.00 94.81 242 ARG A O 1
ATOM 1846 N N . ASN A 1 243 ? -11.997 2.479 7.270 1.00 95.00 243 ASN A N 1
ATOM 1847 C CA . ASN A 1 243 ? -10.706 2.556 6.585 1.00 95.00 243 ASN A CA 1
ATOM 1848 C C . ASN A 1 243 ? -10.013 1.188 6.508 1.00 95.00 243 ASN A C 1
ATOM 1850 O O . ASN A 1 243 ? -9.568 0.790 5.431 1.00 95.00 243 ASN A O 1
ATOM 1854 N N . ALA A 1 244 ? -9.985 0.437 7.614 1.00 96.62 244 ALA A N 1
ATOM 1855 C CA . ALA A 1 244 ? -9.425 -0.913 7.650 1.00 96.62 244 ALA A CA 1
ATOM 1856 C C . ALA A 1 244 ? -10.169 -1.862 6.696 1.00 96.62 244 ALA A C 1
ATOM 1858 O O . ALA A 1 244 ? -9.543 -2.588 5.925 1.00 96.62 244 ALA A O 1
ATOM 1859 N N . ASN A 1 245 ? -11.503 -1.800 6.673 1.00 96.69 245 ASN A N 1
ATOM 1860 C CA . ASN A 1 245 ? -12.311 -2.592 5.747 1.00 96.69 245 ASN A CA 1
ATOM 1861 C C . ASN A 1 245 ? -12.090 -2.192 4.273 1.00 96.69 245 ASN A C 1
ATOM 1863 O O . ASN A 1 245 ? -12.044 -3.056 3.400 1.00 96.69 245 ASN A O 1
ATOM 1867 N N . MET A 1 246 ? -11.937 -0.900 3.967 1.00 96.06 246 MET A N 1
ATOM 1868 C CA . MET A 1 246 ? -11.624 -0.447 2.605 1.00 96.06 246 MET A CA 1
ATOM 1869 C C . MET A 1 246 ? -10.254 -0.958 2.142 1.00 96.06 246 MET A C 1
ATOM 1871 O O . MET A 1 246 ? -10.135 -1.457 1.021 1.00 96.06 246 MET A O 1
ATOM 1875 N N . LEU A 1 247 ? -9.245 -0.903 3.017 1.00 97.62 247 LEU A N 1
ATOM 1876 C CA . LEU A 1 247 ? -7.917 -1.452 2.749 1.00 97.62 247 LEU A CA 1
ATOM 1877 C C . LEU A 1 247 ? -7.971 -2.969 2.517 1.00 97.62 247 LEU A C 1
ATOM 1879 O O . LEU A 1 247 ? -7.406 -3.464 1.543 1.00 97.62 247 LEU A O 1
ATOM 1883 N N . TRP A 1 248 ? -8.692 -3.694 3.379 1.00 98.06 248 TRP A N 1
ATOM 1884 C CA . TRP A 1 248 ? -8.922 -5.135 3.256 1.00 98.06 248 TRP A CA 1
ATOM 1885 C C . TRP A 1 248 ? -9.509 -5.502 1.889 1.00 98.06 248 TRP A C 1
ATOM 1887 O O . TRP A 1 248 ? -8.996 -6.394 1.212 1.00 98.06 248 TRP A O 1
ATOM 1897 N N . ARG A 1 249 ? -10.542 -4.779 1.436 1.00 97.25 249 ARG A N 1
ATOM 1898 C CA . ARG A 1 249 ? -11.169 -4.998 0.122 1.00 97.25 249 ARG A CA 1
ATOM 1899 C C . ARG A 1 249 ? -10.195 -4.776 -1.029 1.00 97.25 249 ARG A C 1
ATOM 1901 O O . ARG A 1 249 ? -10.150 -5.597 -1.943 1.00 97.25 249 ARG A O 1
ATOM 1908 N N . ASN A 1 250 ? -9.394 -3.712 -0.972 1.00 97.94 250 ASN A N 1
ATOM 1909 C CA . ASN A 1 250 ? -8.351 -3.467 -1.967 1.00 97.94 250 ASN A CA 1
ATOM 1910 C C . ASN A 1 250 ? -7.334 -4.614 -2.000 1.00 97.94 250 ASN A C 1
ATOM 1912 O O . ASN A 1 250 ? -7.061 -5.159 -3.069 1.00 97.94 250 ASN A O 1
ATOM 1916 N N . ALA A 1 251 ? -6.834 -5.036 -0.838 1.00 98.06 251 ALA A N 1
ATOM 1917 C CA . ALA A 1 251 ? -5.874 -6.130 -0.739 1.00 98.06 251 ALA A CA 1
ATOM 1918 C C . ALA A 1 251 ? -6.437 -7.460 -1.269 1.00 98.06 251 ALA A C 1
ATOM 1920 O O . ALA A 1 251 ? -5.738 -8.188 -1.975 1.00 98.06 251 ALA A O 1
ATOM 1921 N N . CYS A 1 252 ? -7.714 -7.748 -1.000 1.00 97.50 252 CYS A N 1
ATOM 1922 C CA . CYS A 1 252 ? -8.403 -8.904 -1.573 1.00 97.50 252 CYS A CA 1
ATOM 1923 C C . CYS A 1 252 ? -8.484 -8.812 -3.099 1.00 97.50 252 CYS A C 1
ATOM 1925 O O . CYS A 1 252 ? -8.158 -9.778 -3.783 1.00 97.50 252 CYS A O 1
ATOM 1927 N N . SER A 1 253 ? -8.874 -7.652 -3.637 1.00 96.94 253 SER A N 1
ATOM 1928 C CA . SER A 1 253 ? -9.026 -7.459 -5.086 1.00 96.94 253 SER A CA 1
ATOM 1929 C C . SER A 1 253 ? -7.716 -7.598 -5.864 1.00 96.94 253 SER A C 1
ATOM 1931 O O . SER A 1 253 ? -7.722 -8.077 -6.993 1.00 96.94 253 SER A O 1
ATOM 1933 N N . LEU A 1 254 ? -6.591 -7.224 -5.248 1.00 97.06 254 LEU A N 1
ATOM 1934 C CA . LEU A 1 254 ? -5.257 -7.325 -5.845 1.00 97.06 254 LEU A CA 1
ATOM 1935 C C . LEU A 1 254 ? -4.585 -8.677 -5.572 1.00 97.06 254 LEU A C 1
ATOM 1937 O O . LEU A 1 254 ? -3.539 -8.973 -6.151 1.00 97.06 254 LEU A O 1
ATOM 1941 N N . GLY A 1 255 ? -5.182 -9.517 -4.721 1.00 97.06 255 GLY A N 1
ATOM 1942 C CA . GLY A 1 255 ? -4.619 -10.804 -4.330 1.00 97.06 255 GLY A CA 1
ATOM 1943 C C . GLY A 1 255 ? -3.277 -10.649 -3.616 1.00 97.06 255 GLY A C 1
ATOM 1944 O O . GLY A 1 255 ? -2.291 -11.243 -4.048 1.00 97.06 255 GLY A O 1
ATOM 1945 N N . VAL A 1 256 ? -3.223 -9.819 -2.568 1.00 97.44 256 VAL A N 1
ATOM 1946 C CA . VAL A 1 256 ? -1.986 -9.565 -1.809 1.00 97.44 256 VAL A CA 1
ATOM 1947 C C . VAL A 1 256 ? -1.453 -10.859 -1.179 1.00 97.44 256 VAL A C 1
ATOM 1949 O O . VAL A 1 256 ? -2.092 -11.471 -0.319 1.00 97.44 256 VAL A O 1
ATOM 1952 N N . PHE A 1 257 ? -0.253 -11.256 -1.595 1.00 95.88 257 PHE A N 1
ATOM 1953 C CA . PHE A 1 257 ? 0.484 -12.433 -1.150 1.00 95.88 257 PHE A CA 1
ATOM 1954 C C . PHE A 1 257 ? 1.567 -12.033 -0.138 1.00 95.88 257 PHE A C 1
ATOM 1956 O O . PHE A 1 257 ? 2.762 -12.079 -0.418 1.00 95.88 257 PHE A O 1
ATOM 1963 N N . ASP A 1 258 ? 1.148 -11.609 1.053 1.00 95.88 258 ASP A N 1
ATOM 1964 C CA . ASP A 1 258 ? 2.063 -11.222 2.132 1.00 95.88 258 ASP A CA 1
ATOM 1965 C C . ASP A 1 258 ? 1.447 -11.569 3.496 1.00 95.88 258 ASP A C 1
ATOM 1967 O O . ASP A 1 258 ? 0.405 -11.044 3.883 1.00 95.88 258 ASP A O 1
ATOM 1971 N N . ARG A 1 259 ? 2.074 -12.490 4.237 1.00 94.88 259 ARG A N 1
ATOM 1972 C CA . ARG A 1 259 ? 1.570 -12.945 5.544 1.00 94.88 259 ARG A CA 1
ATOM 1973 C C . ARG A 1 259 ? 1.664 -11.861 6.619 1.00 94.88 259 ARG A C 1
ATOM 1975 O O . ARG A 1 259 ? 0.803 -11.820 7.502 1.00 94.88 259 ARG A O 1
ATOM 1982 N N . GLU A 1 260 ? 2.700 -11.034 6.576 1.00 95.75 260 GLU A N 1
ATOM 1983 C CA . GLU A 1 260 ? 2.920 -9.961 7.541 1.00 95.75 260 GLU A CA 1
ATOM 1984 C C . GLU A 1 260 ? 1.858 -8.873 7.362 1.00 95.75 260 GLU A C 1
ATOM 1986 O O . GLU A 1 260 ? 1.219 -8.498 8.344 1.00 95.75 260 GLU A O 1
ATOM 1991 N N . PHE A 1 261 ? 1.540 -8.504 6.117 1.00 97.06 261 PHE A N 1
ATOM 1992 C CA . PHE A 1 261 ? 0.444 -7.587 5.787 1.00 97.06 261 PHE A CA 1
ATOM 1993 C C . PHE A 1 261 ? -0.870 -8.002 6.457 1.00 97.06 261 PHE A C 1
ATOM 1995 O O . PHE A 1 261 ? -1.482 -7.228 7.196 1.00 97.06 261 PHE A O 1
ATOM 2002 N N . TRP A 1 262 ? -1.294 -9.251 6.229 1.00 97.06 262 TRP A N 1
ATOM 2003 C CA . TRP A 1 262 ? -2.547 -9.768 6.781 1.00 97.06 262 TRP A CA 1
ATOM 2004 C C . TRP A 1 262 ? -2.514 -9.842 8.313 1.00 97.06 262 TRP A C 1
ATOM 2006 O O . TRP A 1 262 ? -3.532 -9.635 8.964 1.00 97.06 262 TRP A O 1
ATOM 2016 N N . THR A 1 263 ? -1.345 -10.106 8.901 1.00 96.25 263 THR A N 1
ATOM 2017 C CA . THR A 1 263 ? -1.166 -10.126 10.361 1.00 96.25 263 THR A CA 1
ATOM 2018 C C . THR A 1 263 ? -1.323 -8.732 10.966 1.00 96.25 263 THR A C 1
ATOM 2020 O O . THR A 1 263 ? -1.999 -8.581 11.981 1.00 96.25 263 THR A O 1
ATOM 2023 N N . VAL A 1 264 ? -0.754 -7.704 10.332 1.00 96.69 264 VAL A N 1
ATOM 2024 C CA . VAL A 1 264 ? -0.896 -6.304 10.760 1.00 96.69 264 VAL A CA 1
ATOM 2025 C C . VAL A 1 264 ? -2.342 -5.829 10.628 1.00 96.69 264 VAL A C 1
ATOM 2027 O O . VAL A 1 264 ? -2.847 -5.145 11.517 1.00 96.69 264 VAL A O 1
ATOM 2030 N N . LEU A 1 265 ? -3.017 -6.202 9.539 1.00 97.38 265 LEU A N 1
ATOM 2031 C CA . LEU A 1 265 ? -4.414 -5.847 9.310 1.00 97.38 265 LEU A CA 1
ATOM 2032 C C . LEU A 1 265 ? -5.345 -6.468 10.361 1.00 97.38 265 LEU A C 1
ATOM 2034 O O . LEU A 1 265 ? -6.193 -5.760 10.903 1.00 97.38 265 LEU A O 1
ATOM 2038 N N . ASP A 1 266 ? -5.151 -7.745 10.696 1.00 96.75 266 ASP A N 1
ATOM 2039 C CA . ASP A 1 266 ? -5.928 -8.417 11.744 1.00 96.75 266 ASP A CA 1
ATOM 2040 C C . ASP A 1 266 ? -5.654 -7.810 13.126 1.00 96.75 266 ASP A C 1
ATOM 2042 O O . ASP A 1 266 ? -6.590 -7.539 13.875 1.00 96.75 266 ASP A O 1
ATOM 2046 N N . LEU A 1 267 ? -4.388 -7.503 13.436 1.00 96.44 267 LEU A N 1
ATOM 2047 C CA . LEU A 1 267 ? -4.016 -6.810 14.672 1.00 96.44 267 LEU A CA 1
ATOM 2048 C C . LEU A 1 267 ? -4.724 -5.451 14.795 1.00 96.44 267 LEU A C 1
ATOM 2050 O O . LEU A 1 267 ? -5.250 -5.117 15.859 1.00 96.44 267 LEU A O 1
ATOM 2054 N N . ALA A 1 268 ? -4.744 -4.666 13.715 1.00 96.69 268 ALA A N 1
ATOM 2055 C CA . ALA A 1 268 ? -5.432 -3.381 13.683 1.00 96.69 268 ALA A CA 1
ATOM 2056 C C . ALA A 1 268 ? -6.949 -3.551 13.861 1.00 96.69 268 ALA A C 1
ATOM 2058 O O . ALA A 1 268 ? -7.559 -2.822 14.643 1.00 96.69 268 ALA A O 1
ATOM 2059 N N . TRP A 1 269 ? -7.551 -4.526 13.175 1.00 97.38 269 TRP A N 1
ATOM 2060 C CA . TRP A 1 269 ? -8.979 -4.827 13.271 1.00 97.38 269 TRP A CA 1
ATOM 2061 C C . TRP A 1 269 ? -9.389 -5.209 14.698 1.00 97.38 269 TRP A C 1
ATOM 2063 O O . TRP A 1 269 ? -10.320 -4.623 15.255 1.00 97.38 269 TRP A O 1
ATOM 2073 N N . ASP A 1 270 ? -8.645 -6.117 15.331 1.00 96.94 270 ASP A N 1
ATOM 2074 C CA . ASP A 1 270 ? -8.889 -6.544 16.709 1.00 96.94 270 ASP A CA 1
ATOM 2075 C C . ASP A 1 270 ? -8.743 -5.389 17.706 1.00 96.94 270 ASP A C 1
ATOM 2077 O O . ASP A 1 270 ? -9.556 -5.258 18.627 1.00 96.94 270 ASP A O 1
ATOM 2081 N N . ALA A 1 271 ? -7.744 -4.523 17.512 1.00 96.38 271 ALA A N 1
ATOM 2082 C CA . ALA A 1 271 ? -7.551 -3.333 18.333 1.00 96.38 271 ALA A CA 1
ATOM 2083 C C . ALA A 1 271 ? -8.730 -2.352 18.216 1.00 96.38 271 ALA A C 1
ATOM 2085 O O . ALA A 1 271 ? -9.207 -1.842 19.232 1.00 96.38 271 ALA A O 1
ATOM 2086 N N . ILE A 1 272 ? -9.233 -2.116 16.999 1.00 96.25 272 ILE A N 1
ATOM 2087 C CA . ILE A 1 272 ? -10.382 -1.233 16.749 1.00 96.25 272 ILE A CA 1
ATOM 2088 C C . ILE A 1 272 ? -11.644 -1.798 17.409 1.00 96.25 272 ILE A C 1
ATOM 2090 O O . ILE A 1 272 ? -12.302 -1.087 18.171 1.00 96.25 272 ILE A O 1
ATOM 2094 N N . LEU A 1 273 ? -11.957 -3.082 17.195 1.00 95.75 273 LEU A N 1
ATOM 2095 C CA . LEU A 1 273 ? -13.115 -3.724 17.826 1.00 95.75 273 LEU A CA 1
ATOM 2096 C C . LEU A 1 273 ? -12.997 -3.741 19.358 1.00 95.75 273 LEU A C 1
ATOM 2098 O O . LEU A 1 273 ? -13.983 -3.522 20.064 1.00 95.75 273 LEU A O 1
ATOM 2102 N N . GLY A 1 274 ? -11.791 -3.970 19.882 1.00 95.69 274 GLY A N 1
ATOM 2103 C CA . GLY A 1 274 ? -11.504 -3.883 21.311 1.00 95.69 274 GLY A CA 1
ATOM 2104 C C . GLY A 1 274 ? -11.787 -2.489 21.870 1.00 95.69 274 GLY A C 1
ATOM 2105 O O . GLY A 1 274 ? -12.470 -2.368 22.886 1.00 95.69 274 GLY A O 1
ATOM 2106 N N . ALA A 1 275 ? -11.329 -1.438 21.185 1.00 95.12 275 ALA A N 1
ATOM 2107 C CA . ALA A 1 275 ? -11.574 -0.053 21.579 1.00 95.12 275 ALA A CA 1
ATOM 2108 C C . ALA A 1 275 ? -13.069 0.291 21.552 1.00 95.12 275 ALA A C 1
ATOM 2110 O O . ALA A 1 275 ? -13.572 0.904 22.493 1.00 95.12 275 ALA A O 1
ATOM 2111 N N . MET A 1 276 ? -13.801 -0.157 20.525 1.00 94.88 276 MET A N 1
ATOM 2112 C CA . MET A 1 276 ? -15.253 0.035 20.438 1.00 94.88 276 MET A CA 1
ATOM 2113 C C . MET A 1 276 ? -15.976 -0.602 21.621 1.00 94.88 276 MET A C 1
ATOM 2115 O O . MET A 1 276 ? -16.851 0.026 22.212 1.00 94.88 276 MET A O 1
ATOM 2119 N N . ASN A 1 277 ? -15.580 -1.815 22.011 1.00 94.50 277 ASN A N 1
ATOM 2120 C CA . ASN A 1 277 ? -16.152 -2.489 23.170 1.00 94.50 277 ASN A CA 1
ATOM 2121 C C . ASN A 1 277 ? -15.842 -1.754 24.487 1.00 94.50 277 ASN A C 1
ATOM 2123 O O . ASN A 1 277 ? -16.723 -1.621 25.336 1.00 94.50 277 ASN A O 1
ATOM 2127 N N . LEU A 1 278 ? -14.619 -1.240 24.663 1.00 94.31 278 LEU A N 1
ATOM 2128 C CA . LEU A 1 278 ? -14.263 -0.435 25.838 1.00 94.31 278 LEU A CA 1
ATOM 2129 C C . LEU A 1 278 ? -15.123 0.834 25.923 1.00 94.31 278 LEU A C 1
ATOM 2131 O O . LEU A 1 278 ? -15.665 1.130 26.986 1.00 94.31 278 LEU A O 1
ATOM 2135 N N . VAL A 1 279 ? -15.299 1.549 24.807 1.00 92.44 279 VAL A N 1
ATOM 2136 C CA . VAL A 1 279 ? -16.122 2.769 24.751 1.00 92.44 279 VAL A CA 1
ATOM 2137 C C . VAL A 1 279 ? -17.597 2.455 25.003 1.00 92.44 279 VAL A C 1
ATOM 2139 O O . VAL A 1 279 ? -18.223 3.118 25.825 1.00 92.44 279 VAL A O 1
ATOM 2142 N N . ALA A 1 280 ? -18.147 1.419 24.363 1.00 90.69 280 ALA A N 1
ATOM 2143 C CA . ALA A 1 280 ? -19.549 1.026 24.519 1.00 90.69 280 ALA A CA 1
ATOM 2144 C C . ALA A 1 280 ? -19.895 0.577 25.949 1.00 90.69 280 ALA A C 1
ATOM 2146 O O . ALA A 1 280 ? -21.017 0.779 26.405 1.00 90.69 280 ALA A O 1
ATOM 2147 N N . THR A 1 281 ? -18.935 -0.014 26.667 1.00 91.12 281 THR A N 1
ATOM 2148 C CA . THR A 1 281 ? -19.118 -0.487 28.051 1.00 91.12 281 THR A CA 1
ATOM 2149 C C . THR A 1 281 ? -18.691 0.527 29.116 1.00 91.12 281 THR A C 1
ATOM 2151 O O . THR A 1 281 ? -18.751 0.212 30.303 1.00 91.12 281 THR A O 1
ATOM 2154 N N . GLY A 1 282 ? -18.250 1.730 28.723 1.00 84.44 282 GLY A N 1
ATOM 2155 C CA . GLY A 1 282 ? -17.784 2.766 29.652 1.00 84.44 282 GLY A CA 1
ATOM 2156 C C . GLY A 1 282 ? -16.478 2.421 30.381 1.00 84.44 282 GLY A C 1
ATOM 2157 O O . GLY A 1 282 ? -16.203 2.971 31.441 1.00 84.44 282 GLY A O 1
ATOM 2158 N N . ARG A 1 283 ? -15.674 1.499 29.837 1.00 77.00 283 ARG A N 1
ATOM 2159 C CA . ARG A 1 283 ? -14.403 1.017 30.417 1.00 77.00 283 ARG A CA 1
ATOM 2160 C C . ARG A 1 283 ? -13.169 1.710 29.826 1.00 77.00 283 ARG A C 1
ATOM 2162 O O . ARG A 1 283 ? -12.066 1.178 29.935 1.00 77.00 283 ARG A O 1
ATOM 2169 N N . ALA A 1 284 ? -13.379 2.828 29.136 1.00 66.31 284 ALA A N 1
ATOM 2170 C CA . ALA A 1 284 ? -12.404 3.484 28.274 1.00 66.31 284 ALA A CA 1
ATOM 2171 C C . ALA A 1 284 ? -11.946 4.843 28.787 1.00 66.31 284 ALA A C 1
ATOM 2173 O O . ALA A 1 284 ? -12.829 5.731 28.870 1.00 66.31 284 ALA A O 1
#